Protein AF-A0A545U4A8-F1 (afdb_monomer_lite)

pLDDT: mean 83.77, std 15.23, range [36.19, 98.56]

Secondary structure (DSSP, 8-state):
-HHHHHHHHHHHHHHHHHHHHHHHHHTTS-TT--HHHHHHHHHHHHHHHHHHHHH--HHHHHHHHHHHHHHHHHHHHHHHTT---HHHHTGGG-THHHHHHHHTT-HHHHHHHHHHS-TTT----TT--HHHHHHHHHHHHHHTT-HHHHHHHHHHHHHHHHSTTTGGGHHHHHHHHHHHTT-HHHHHHHHHHHHHHHHHHTSTTSTT-SGGGGT--HHHHHHHHHHHHTT------BTTB-HHHHTPPPP------TTHHHHTTT--

Sequence (268 aa):
MKQTKDELARIYGDVEKRWRETLKEEKKSRPSDTYPSVRLIHDGYTLAVGAYLLENNIAAFVEKVNLVLQTIAKLYQRHEAGEVIDLVRDWPFQHEFFFYALCINDLDFATELANKCDPEQLQPTEQQHPFNEEFTYALRLLLLDNNTEAKAWIDKFEKRCQHKKNAMYAGYAAAFRAISDKDPKALDKALQKMVDDYPRQSKSGEFFHHVHKALLCFYGVGMIHLARHHGLSVSFDHPLIPKALSDLPPHVYVPPKTGLFNTLLKGS

Structure (mmCIF, N/CA/C/O backbone):
data_AF-A0A545U4A8-F1
#
_entry.id   AF-A0A545U4A8-F1
#
loop_
_atom_site.group_PDB
_atom_site.id
_atom_site.type_symbol
_atom_site.label_atom_id
_atom_site.label_alt_id
_atom_site.label_comp_id
_atom_site.label_asym_id
_atom_site.label_entity_id
_atom_site.label_seq_id
_atom_site.pdbx_PDB_ins_code
_atom_site.Cartn_x
_atom_site.Cartn_y
_atom_site.Cartn_z
_atom_site.occupancy
_atom_site.B_iso_or_equiv
_atom_site.auth_seq_id
_atom_site.auth_comp_id
_atom_site.auth_asym_id
_atom_site.auth_atom_id
_atom_site.pdbx_PDB_model_num
ATOM 1 N N . MET A 1 1 ? -22.433 4.374 -16.237 1.00 53.97 1 MET A N 1
ATOM 2 C CA . MET A 1 1 ? -21.714 3.080 -16.311 1.00 53.97 1 MET A CA 1
ATOM 3 C C . MET A 1 1 ? -21.194 2.756 -17.709 1.00 53.97 1 MET A C 1
ATOM 5 O O . MET A 1 1 ? -19.988 2.631 -17.827 1.00 53.97 1 MET A O 1
ATOM 9 N N . LYS A 1 2 ? -22.022 2.654 -18.767 1.00 56.28 2 LYS A N 1
ATOM 10 C CA . LYS A 1 2 ? -21.526 2.316 -20.124 1.00 56.28 2 LYS A CA 1
ATOM 11 C C . LYS A 1 2 ? -20.494 3.322 -20.668 1.00 56.28 2 LYS A C 1
ATOM 13 O O . LYS A 1 2 ? -19.391 2.923 -21.003 1.00 56.28 2 LYS A O 1
ATOM 18 N N . GLN A 1 3 ? -20.805 4.619 -20.612 1.00 54.97 3 GLN A N 1
ATOM 19 C CA . GLN A 1 3 ? -19.888 5.693 -21.028 1.00 54.97 3 GLN A CA 1
ATOM 20 C C . GLN A 1 3 ? -18.560 5.686 -20.244 1.00 54.97 3 GLN A C 1
ATOM 22 O O . GLN A 1 3 ? -17.499 5.879 -20.821 1.00 54.97 3 GLN A O 1
ATOM 27 N N . THR A 1 4 ? -18.613 5.372 -18.946 1.00 72.19 4 THR A N 1
ATOM 28 C CA . THR A 1 4 ? -17.433 5.221 -18.077 1.00 72.19 4 THR A CA 1
ATOM 29 C C . THR A 1 4 ? -16.582 4.009 -18.463 1.00 72.19 4 THR A C 1
ATOM 31 O O . THR A 1 4 ? -15.361 4.070 -18.378 1.00 72.19 4 THR A O 1
ATOM 34 N N . LYS A 1 5 ? -17.208 2.906 -18.898 1.00 73.31 5 LYS A N 1
ATOM 35 C CA . LYS A 1 5 ? -16.503 1.686 -19.310 1.00 73.31 5 LYS A CA 1
ATOM 36 C C . LYS A 1 5 ? -15.775 1.877 -20.641 1.00 73.31 5 LYS A C 1
ATOM 38 O O . LYS A 1 5 ? -14.632 1.450 -20.755 1.00 73.31 5 LYS A O 1
ATOM 43 N N . ASP A 1 6 ? -16.402 2.550 -21.602 1.00 79.50 6 ASP A N 1
ATOM 44 C CA . ASP A 1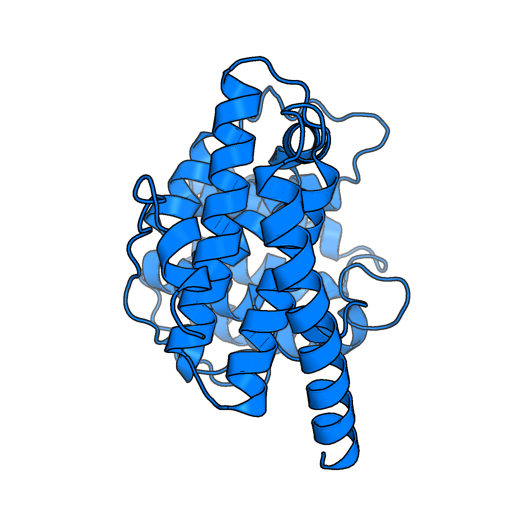 6 ? -15.790 2.839 -22.906 1.00 79.50 6 ASP A CA 1
ATOM 45 C C . ASP A 1 6 ? -14.610 3.817 -22.762 1.00 79.50 6 ASP A C 1
ATOM 47 O O . ASP A 1 6 ? -13.550 3.624 -23.357 1.00 79.50 6 ASP A O 1
ATOM 51 N N . GLU A 1 7 ? -14.755 4.836 -21.909 1.00 80.38 7 GLU A N 1
ATOM 52 C CA . GLU A 1 7 ? -13.665 5.759 -21.582 1.00 80.38 7 GLU A CA 1
ATOM 53 C C . GLU A 1 7 ? -12.513 5.055 -20.853 1.00 80.38 7 GLU A C 1
ATOM 55 O O . GLU A 1 7 ? -11.350 5.245 -21.218 1.00 80.38 7 GLU A O 1
ATOM 60 N N . LEU A 1 8 ? -12.825 4.195 -19.878 1.00 78.06 8 LEU A N 1
ATOM 61 C CA . LEU A 1 8 ? -11.828 3.392 -19.174 1.00 78.06 8 LEU A CA 1
ATOM 62 C C . LEU A 1 8 ? -11.094 2.445 -20.130 1.00 78.06 8 LEU A C 1
ATOM 64 O O . LEU A 1 8 ? -9.875 2.347 -20.050 1.00 78.06 8 LEU A O 1
ATOM 68 N N . ALA A 1 9 ? -11.802 1.798 -21.059 1.00 83.38 9 ALA A N 1
ATOM 69 C CA . ALA A 1 9 ? -11.202 0.927 -22.069 1.00 83.38 9 ALA A CA 1
ATOM 70 C C . ALA A 1 9 ? -10.271 1.693 -23.020 1.00 83.38 9 ALA A C 1
ATOM 72 O O . ALA A 1 9 ? -9.186 1.212 -23.345 1.00 83.38 9 ALA A O 1
ATOM 73 N N . ARG A 1 10 ? -10.647 2.913 -23.424 1.00 86.88 10 ARG A N 1
ATOM 74 C CA . ARG A 1 10 ? -9.777 3.777 -24.232 1.00 86.88 10 ARG A CA 1
ATOM 75 C C . ARG A 1 10 ? -8.503 4.153 -23.474 1.00 86.88 10 ARG A C 1
ATOM 77 O O . ARG A 1 10 ? -7.409 3.963 -23.995 1.00 86.88 10 ARG A O 1
ATOM 84 N N . ILE A 1 11 ? -8.641 4.646 -22.239 1.00 82.00 11 ILE A N 1
ATOM 85 C CA . ILE A 1 11 ? -7.498 4.996 -21.380 1.00 82.00 11 ILE A CA 1
ATOM 86 C C . ILE A 1 11 ? -6.605 3.773 -21.169 1.00 82.00 11 ILE A C 1
ATOM 88 O O . ILE A 1 11 ? -5.386 3.888 -21.248 1.00 82.00 11 ILE A O 1
ATOM 92 N N . TYR A 1 12 ? -7.207 2.606 -20.943 1.00 82.81 12 TYR A N 1
ATOM 93 C CA . TYR A 1 12 ? -6.494 1.348 -20.779 1.00 82.81 12 TYR A CA 1
ATOM 94 C C . TYR A 1 12 ?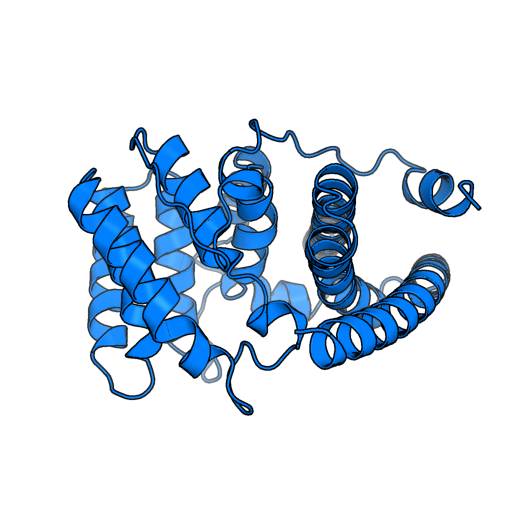 -5.637 1.008 -21.999 1.00 82.81 12 TYR A C 1
ATOM 96 O O . TYR A 1 12 ? -4.440 0.785 -21.846 1.00 82.81 12 TYR A O 1
ATOM 104 N N . GLY A 1 13 ? -6.214 1.047 -23.204 1.00 85.19 13 GLY A N 1
ATOM 105 C CA . GLY A 1 13 ? -5.475 0.785 -24.440 1.00 85.19 13 GLY A CA 1
ATOM 106 C C . GLY A 1 13 ? -4.327 1.776 -24.670 1.00 85.19 13 GLY A C 1
ATOM 107 O O . GLY A 1 13 ? -3.222 1.372 -25.039 1.00 85.19 13 GLY A O 1
ATOM 108 N N . ASP A 1 14 ? -4.553 3.063 -24.385 1.00 86.25 14 ASP A N 1
ATOM 109 C CA . ASP A 1 14 ? -3.525 4.105 -24.500 1.00 86.25 14 ASP A CA 1
ATOM 110 C C . ASP A 1 14 ? -2.366 3.875 -23.509 1.00 86.25 14 ASP A C 1
ATOM 112 O O . ASP A 1 14 ? -1.190 3.993 -23.870 1.00 86.25 14 ASP A O 1
ATOM 116 N N . VAL A 1 15 ? -2.689 3.527 -22.258 1.00 85.75 15 VAL A N 1
ATOM 117 C CA . VAL A 1 15 ? -1.703 3.204 -21.214 1.00 85.75 15 VAL A CA 1
ATOM 118 C C . VAL A 1 15 ? -0.948 1.926 -21.571 1.00 85.75 15 VAL A C 1
ATOM 120 O O . VAL A 1 15 ? 0.266 1.884 -21.414 1.00 85.75 15 VAL A O 1
ATOM 123 N N . GLU A 1 16 ? -1.621 0.899 -22.090 1.00 86.44 16 GLU A N 1
ATOM 124 C CA . GLU A 1 16 ? -0.992 -0.381 -22.422 1.00 86.44 16 GLU A CA 1
ATOM 125 C C . GLU A 1 16 ? 0.018 -0.226 -23.560 1.00 86.44 16 GLU A C 1
ATOM 127 O O . GLU A 1 16 ? 1.139 -0.740 -23.493 1.00 86.44 16 GLU A O 1
ATOM 132 N N . LYS A 1 17 ? -0.350 0.533 -24.595 1.00 89.19 17 LYS A N 1
ATOM 133 C CA . LYS A 1 17 ? 0.561 0.859 -25.690 1.00 89.19 17 LYS A CA 1
ATOM 134 C C . LYS A 1 17 ? 1.801 1.587 -25.167 1.00 89.19 17 LYS A C 1
ATOM 136 O O . LYS A 1 17 ? 2.920 1.149 -25.443 1.00 89.19 17 LYS A O 1
ATOM 141 N N . ARG A 1 18 ? 1.603 2.646 -24.373 1.00 88.62 18 ARG A N 1
ATOM 142 C CA . ARG A 1 18 ? 2.694 3.424 -23.768 1.00 88.62 18 ARG A CA 1
ATOM 143 C C . ARG A 1 18 ? 3.578 2.555 -22.874 1.00 88.62 18 ARG A C 1
ATOM 145 O O . ARG A 1 18 ? 4.796 2.617 -22.981 1.00 88.62 18 ARG A O 1
ATOM 152 N N . TRP A 1 19 ? 2.984 1.692 -22.057 1.00 85.31 19 TRP A N 1
ATOM 153 C CA . TRP A 1 19 ? 3.700 0.756 -21.194 1.00 85.31 19 TRP A CA 1
ATOM 154 C C . TRP A 1 19 ? 4.634 -0.160 -21.981 1.00 85.31 19 TRP A C 1
ATOM 156 O O . TRP A 1 19 ? 5.809 -0.298 -21.647 1.00 85.31 19 TRP A O 1
ATOM 166 N N . ARG A 1 20 ? 4.141 -0.760 -23.072 1.00 87.31 20 ARG A N 1
ATOM 167 C CA . ARG A 1 20 ? 4.944 -1.630 -23.947 1.00 87.31 20 ARG A CA 1
ATOM 168 C C . ARG A 1 20 ? 6.104 -0.878 -24.600 1.00 87.31 20 ARG A C 1
ATOM 170 O O . ARG A 1 20 ? 7.168 -1.463 -24.802 1.00 87.31 20 ARG A O 1
ATOM 177 N N . GLU A 1 21 ? 5.910 0.389 -24.949 1.00 88.50 21 GLU A N 1
ATOM 178 C CA . GLU A 1 21 ? 6.971 1.260 -25.465 1.00 88.50 21 GLU A CA 1
ATOM 179 C C . GLU A 1 21 ? 8.011 1.554 -24.376 1.00 88.50 21 GLU A C 1
ATOM 181 O O . GLU A 1 21 ? 9.199 1.313 -24.588 1.00 88.50 21 GLU A O 1
ATOM 186 N N . THR A 1 22 ? 7.573 1.927 -23.174 1.00 85.31 22 THR A N 1
ATOM 187 C CA . THR A 1 22 ? 8.455 2.206 -22.033 1.00 85.31 22 THR A CA 1
ATOM 188 C C . THR A 1 22 ? 9.235 0.973 -21.573 1.00 85.31 22 THR A C 1
ATOM 190 O O . THR A 1 22 ? 10.419 1.079 -21.268 1.00 85.31 22 THR A O 1
ATOM 193 N N . LEU A 1 23 ? 8.656 -0.230 -21.637 1.00 82.25 23 LEU A N 1
ATOM 194 C CA . LEU A 1 23 ? 9.395 -1.480 -21.411 1.00 82.25 23 LEU A CA 1
ATOM 195 C C . LEU A 1 23 ? 10.550 -1.676 -22.409 1.00 82.25 23 LEU A C 1
ATOM 197 O O . LEU A 1 23 ? 11.570 -2.273 -22.065 1.00 82.25 23 LEU A O 1
ATOM 201 N N . LYS A 1 24 ? 10.404 -1.218 -23.660 1.00 85.88 24 LYS A N 1
ATOM 202 C CA . LYS A 1 24 ? 11.479 -1.276 -24.667 1.00 85.88 24 LYS A CA 1
ATOM 203 C C . LYS A 1 24 ? 12.535 -0.202 -24.415 1.00 85.88 24 LYS A C 1
ATOM 205 O O . LYS A 1 24 ? 13.712 -0.465 -24.659 1.00 85.88 24 LYS A O 1
ATOM 210 N N . GLU A 1 25 ? 12.121 0.975 -23.954 1.00 84.88 25 GLU A N 1
ATOM 211 C CA . GLU A 1 25 ? 13.009 2.079 -23.571 1.00 84.88 25 GLU A CA 1
ATOM 212 C C . GLU A 1 25 ? 13.857 1.711 -22.354 1.00 84.88 25 GLU A C 1
ATOM 214 O O . GLU A 1 25 ? 15.071 1.831 -22.425 1.00 84.88 25 GLU A O 1
ATOM 219 N N . GLU A 1 26 ? 13.260 1.145 -21.305 1.00 80.00 26 GLU A N 1
ATOM 220 C CA . GLU A 1 26 ? 13.944 0.702 -20.078 1.00 80.00 26 GLU A CA 1
ATOM 221 C C . GLU A 1 26 ? 15.034 -0.359 -20.346 1.00 80.00 26 GLU A C 1
ATOM 223 O O . GLU A 1 26 ? 15.993 -0.492 -19.593 1.00 80.00 26 GLU A O 1
ATOM 228 N N . LYS A 1 27 ? 14.936 -1.121 -21.445 1.00 77.00 27 LYS A N 1
ATOM 229 C CA . LYS A 1 27 ? 16.005 -2.051 -21.867 1.00 77.00 27 LYS A CA 1
ATOM 230 C C . LYS A 1 27 ? 17.200 -1.352 -22.511 1.00 77.00 27 LYS A C 1
ATOM 232 O O . LYS A 1 27 ? 18.277 -1.937 -22.592 1.00 77.00 27 LYS A O 1
ATOM 237 N N . LYS A 1 28 ? 16.983 -0.155 -23.049 1.00 80.62 28 LYS A N 1
ATOM 238 C CA . LYS A 1 28 ? 17.978 0.649 -23.767 1.00 80.62 28 LYS A CA 1
ATOM 239 C C . LYS A 1 28 ? 18.465 1.835 -22.938 1.00 80.62 28 LYS A C 1
ATOM 241 O O . LYS A 1 28 ? 19.445 2.467 -23.331 1.00 80.62 28 LYS A O 1
ATOM 246 N N . SER A 1 29 ? 17.766 2.161 -21.853 1.00 74.81 29 SER A N 1
ATOM 247 C CA . SER A 1 29 ? 18.067 3.300 -21.007 1.00 74.81 29 SER A CA 1
ATOM 248 C C . SER A 1 29 ? 19.430 3.113 -20.355 1.00 74.81 29 SER A C 1
ATOM 250 O O . SER A 1 29 ? 19.864 2.008 -20.013 1.00 74.81 29 SER A O 1
ATOM 252 N N . ARG A 1 30 ? 20.148 4.228 -20.228 1.00 72.06 30 ARG A N 1
ATOM 253 C CA . ARG A 1 30 ? 21.339 4.257 -19.383 1.00 72.06 30 ARG A CA 1
ATOM 254 C C . ARG A 1 30 ? 20.882 4.099 -17.936 1.00 72.06 30 ARG A C 1
ATOM 256 O O . ARG A 1 30 ? 19.780 4.550 -17.637 1.00 72.06 30 ARG A O 1
ATOM 263 N N . PRO A 1 31 ? 21.728 3.557 -17.043 1.00 66.06 31 PRO A N 1
ATOM 264 C CA . PRO A 1 31 ? 21.415 3.487 -15.622 1.00 66.06 31 PRO A CA 1
ATOM 265 C C . PRO A 1 31 ? 20.835 4.811 -15.113 1.00 66.06 31 PRO A C 1
ATOM 267 O O . PRO A 1 31 ? 19.683 4.834 -14.714 1.00 66.06 31 PRO A O 1
ATOM 270 N N . SER A 1 32 ? 21.504 5.941 -15.343 1.00 66.62 32 SER A N 1
ATOM 271 C CA . SER A 1 32 ? 21.078 7.260 -14.846 1.00 66.62 32 SER A CA 1
ATOM 272 C C . SER A 1 32 ? 19.687 7.758 -15.282 1.00 66.62 32 SER A C 1
ATOM 274 O O . SER A 1 32 ? 19.241 8.788 -14.787 1.00 66.62 32 SER A O 1
ATOM 276 N N . ASP A 1 33 ? 19.016 7.104 -16.234 1.00 73.69 33 ASP A N 1
ATOM 277 C CA . ASP A 1 33 ? 17.669 7.474 -16.667 1.00 73.69 33 ASP A CA 1
ATOM 278 C C . ASP A 1 33 ? 16.608 6.708 -15.860 1.00 73.69 33 ASP A C 1
ATOM 280 O O . ASP A 1 33 ? 16.382 5.510 -16.037 1.00 73.69 33 ASP A O 1
ATOM 284 N N . THR A 1 34 ? 15.965 7.414 -14.934 1.00 75.25 34 THR A N 1
ATOM 285 C CA . THR A 1 34 ? 14.937 6.870 -14.032 1.00 75.25 34 THR A CA 1
ATOM 286 C C . THR A 1 34 ? 13.523 7.090 -14.565 1.00 75.25 34 THR A C 1
ATOM 288 O O . THR A 1 34 ? 12.567 6.505 -14.049 1.00 75.25 34 THR A O 1
ATOM 291 N N . TYR A 1 35 ? 13.372 7.900 -15.617 1.00 80.00 35 TYR A N 1
ATOM 292 C CA . TYR A 1 35 ? 12.074 8.293 -16.148 1.00 80.00 35 TYR A CA 1
ATOM 293 C C . TYR A 1 35 ? 11.253 7.110 -16.687 1.00 80.00 35 TYR A C 1
ATOM 295 O O . TYR A 1 35 ? 10.061 7.028 -16.358 1.00 80.00 35 TYR A O 1
ATOM 303 N N . PRO A 1 36 ? 11.840 6.146 -17.431 1.00 82.50 36 PRO A N 1
ATOM 304 C CA . PRO A 1 36 ? 11.100 4.969 -17.860 1.00 82.50 36 PRO A CA 1
ATOM 305 C C . PRO A 1 36 ? 10.616 4.139 -16.666 1.00 82.50 36 PRO A C 1
ATOM 307 O O . PRO A 1 36 ? 9.459 3.735 -16.647 1.00 82.50 36 PRO A O 1
ATOM 310 N N . SER A 1 37 ? 11.431 3.975 -15.621 1.00 83.12 37 SER A N 1
ATOM 311 C CA . SER A 1 37 ? 11.044 3.244 -14.408 1.00 83.12 37 SER A CA 1
ATOM 312 C C . SER A 1 37 ? 9.914 3.930 -13.623 1.00 83.12 37 SER A C 1
ATOM 314 O O . SER A 1 37 ? 8.976 3.260 -13.203 1.00 83.12 37 SER A O 1
ATOM 316 N N . VAL A 1 38 ? 9.938 5.260 -13.469 1.00 83.12 38 VAL A N 1
ATOM 317 C CA . VAL A 1 38 ? 8.842 6.019 -12.825 1.00 83.12 38 VAL A CA 1
ATOM 318 C C . VAL A 1 38 ? 7.534 5.823 -13.590 1.00 83.12 38 VAL A C 1
ATOM 320 O O . VAL A 1 38 ? 6.488 5.527 -13.010 1.00 83.12 38 VAL A O 1
ATOM 323 N N . ARG A 1 39 ? 7.592 5.941 -14.919 1.00 84.38 39 ARG A N 1
ATOM 324 C CA . ARG A 1 39 ? 6.431 5.712 -15.779 1.00 84.38 39 ARG A CA 1
ATOM 325 C C . ARG A 1 39 ? 5.944 4.265 -15.675 1.00 84.38 39 ARG A C 1
ATOM 327 O O . ARG A 1 39 ? 4.739 4.050 -15.555 1.00 84.38 39 ARG A O 1
ATOM 334 N N . LEU A 1 40 ? 6.868 3.301 -15.619 1.00 86.31 40 LEU A N 1
ATOM 335 C CA . LEU A 1 40 ? 6.567 1.899 -15.342 1.00 86.31 40 LEU A CA 1
ATOM 336 C C . LEU A 1 40 ? 5.986 1.667 -13.938 1.00 86.31 40 LEU A C 1
ATOM 338 O O . LEU A 1 40 ? 5.460 0.608 -13.668 1.00 86.31 40 LEU A O 1
ATOM 342 N N . ILE A 1 41 ? 6.019 2.597 -12.998 1.00 87.31 41 ILE A N 1
ATOM 343 C CA . ILE A 1 41 ? 5.313 2.378 -11.730 1.00 87.31 41 ILE A CA 1
ATOM 344 C C . ILE A 1 41 ? 3.856 2.833 -11.870 1.00 87.31 41 ILE A C 1
ATOM 346 O O . ILE A 1 41 ? 2.924 2.068 -11.612 1.00 87.31 41 ILE A O 1
ATOM 350 N N . HIS A 1 42 ? 3.646 4.045 -12.382 1.00 84.56 42 HIS A N 1
ATOM 351 C CA . HIS A 1 42 ? 2.311 4.638 -12.501 1.00 84.56 42 HIS A CA 1
ATOM 352 C C . HIS A 1 42 ? 1.398 3.921 -13.504 1.00 84.56 42 HIS A C 1
ATOM 354 O O . HIS A 1 42 ? 0.220 3.659 -13.231 1.00 84.56 42 HIS A O 1
ATOM 360 N N . ASP A 1 43 ? 1.927 3.593 -14.678 1.00 86.88 43 ASP A N 1
ATOM 361 C CA . ASP A 1 43 ? 1.137 2.963 -15.733 1.00 86.88 43 ASP A CA 1
ATOM 362 C C . ASP A 1 43 ? 0.784 1.510 -15.373 1.00 86.88 43 ASP A C 1
ATOM 364 O O . ASP A 1 43 ? -0.270 1.013 -15.753 1.00 86.88 43 ASP A O 1
ATOM 368 N N . GLY A 1 44 ? 1.603 0.836 -14.570 1.00 87.31 44 GLY A N 1
ATOM 369 C CA . GLY A 1 44 ? 1.477 -0.596 -14.298 1.00 87.31 44 GLY A CA 1
ATOM 370 C C . GLY A 1 44 ? 0.347 -0.853 -13.354 1.00 87.31 44 GLY A C 1
ATOM 371 O O . GLY A 1 44 ? -0.489 -1.723 -13.581 1.00 87.31 44 GLY A O 1
ATOM 372 N N . TYR A 1 45 ? 0.273 0.004 -12.346 1.00 86.81 45 TYR A N 1
ATOM 373 C CA . TYR A 1 45 ? -0.855 0.038 -11.452 1.00 86.81 45 TYR A CA 1
ATOM 374 C C . TYR A 1 45 ? -2.147 0.439 -12.185 1.00 86.81 45 TYR A C 1
ATOM 376 O O . TYR A 1 45 ? -3.183 -0.199 -11.998 1.00 86.81 45 TYR A O 1
ATOM 384 N N . THR A 1 46 ? -2.090 1.404 -13.114 1.00 87.81 46 THR A N 1
ATOM 385 C CA . THR A 1 46 ? -3.240 1.733 -13.981 1.00 87.81 46 THR A CA 1
ATOM 386 C C . THR A 1 46 ? -3.724 0.506 -14.763 1.00 87.81 46 THR A C 1
ATOM 388 O O . THR A 1 46 ? -4.925 0.233 -14.817 1.00 87.81 46 THR A O 1
ATOM 391 N N . LEU A 1 47 ? -2.795 -0.260 -15.340 1.00 89.69 47 LEU A N 1
ATOM 392 C CA . LEU A 1 47 ? -3.104 -1.482 -16.077 1.00 89.69 47 LEU A CA 1
ATOM 393 C C . LEU A 1 47 ? -3.598 -2.610 -15.165 1.00 89.69 47 LEU A C 1
ATOM 395 O O . LEU A 1 47 ? -4.417 -3.420 -15.595 1.00 89.69 47 LEU A O 1
ATOM 399 N N . ALA A 1 48 ? -3.125 -2.691 -13.922 1.00 92.44 48 ALA A N 1
ATOM 400 C CA . ALA A 1 48 ? -3.638 -3.654 -12.957 1.00 92.44 48 ALA A CA 1
ATOM 401 C C . ALA A 1 48 ? -5.121 -3.374 -12.684 1.00 92.44 48 ALA A C 1
ATOM 403 O O . ALA A 1 48 ? -5.971 -4.239 -12.899 1.00 92.44 48 ALA A O 1
ATOM 404 N N . VAL A 1 49 ? -5.444 -2.129 -12.314 1.00 90.69 49 VAL A N 1
ATOM 405 C CA . VAL A 1 49 ? -6.821 -1.686 -12.047 1.00 90.69 49 VAL A CA 1
ATOM 406 C C . VAL A 1 49 ? -7.722 -1.904 -13.260 1.00 90.69 49 VAL A C 1
ATOM 408 O O . VAL A 1 49 ? -8.831 -2.413 -13.113 1.00 90.69 49 VAL A O 1
ATOM 411 N N . GLY A 1 50 ? -7.255 -1.570 -14.465 1.00 89.38 50 GLY A N 1
ATOM 412 C CA . GLY A 1 50 ? -8.025 -1.792 -15.685 1.00 89.38 50 GLY A CA 1
ATOM 413 C C . GLY A 1 50 ? -8.284 -3.271 -15.981 1.00 89.38 50 GLY A C 1
ATOM 414 O O . GLY A 1 50 ? -9.420 -3.617 -16.293 1.00 89.38 50 GLY A O 1
ATOM 415 N N . ALA A 1 51 ? -7.289 -4.151 -15.799 1.00 91.00 51 ALA A N 1
ATOM 416 C CA . ALA A 1 51 ? -7.469 -5.596 -15.970 1.00 91.00 51 ALA A CA 1
ATOM 417 C C . ALA A 1 51 ? -8.544 -6.146 -15.018 1.00 91.00 51 ALA A C 1
ATOM 419 O O . ALA A 1 51 ? -9.394 -6.946 -15.408 1.00 91.00 51 ALA A O 1
ATOM 420 N N . TYR A 1 52 ? -8.568 -5.661 -13.776 1.00 93.50 52 TYR A N 1
ATOM 421 C CA . TYR A 1 52 ? -9.617 -6.029 -12.832 1.00 93.50 52 TYR A CA 1
ATOM 422 C C . TYR A 1 52 ? -10.988 -5.446 -13.221 1.00 93.50 52 TYR A C 1
ATOM 424 O O . TYR A 1 52 ? -11.955 -6.184 -13.365 1.00 93.50 52 TYR A O 1
ATOM 432 N N . LEU A 1 53 ? -11.103 -4.136 -13.441 1.00 90.25 53 LEU A N 1
ATOM 433 C CA . LEU A 1 53 ? -12.410 -3.491 -13.633 1.00 90.25 53 LEU A CA 1
ATOM 434 C C . LEU A 1 53 ? -13.065 -3.781 -14.991 1.00 90.25 53 LEU A C 1
ATOM 436 O O . LEU A 1 53 ? -14.294 -3.775 -15.094 1.00 90.25 53 LEU A O 1
ATOM 440 N N . LEU A 1 54 ? -12.274 -3.993 -16.046 1.00 88.62 54 LEU A N 1
ATOM 441 C CA . LEU A 1 54 ? -12.792 -4.230 -17.397 1.00 88.62 54 LEU A CA 1
ATOM 442 C C . LEU A 1 54 ? -13.057 -5.712 -17.666 1.00 88.62 54 LEU A C 1
ATOM 444 O O . LEU A 1 54 ? -14.060 -6.033 -18.315 1.00 88.62 54 LEU A O 1
ATOM 448 N N . GLU A 1 55 ? -12.184 -6.583 -17.156 1.00 91.19 55 GLU A N 1
ATOM 449 C CA . GLU A 1 55 ? -12.129 -8.009 -17.506 1.00 91.19 55 GLU A CA 1
ATOM 450 C C . GLU A 1 55 ? -12.366 -8.938 -16.308 1.00 91.19 55 GLU A C 1
ATOM 452 O O . GLU A 1 55 ? -12.470 -10.148 -16.493 1.00 91.19 55 GLU A O 1
ATOM 457 N N . ASN A 1 56 ? -12.456 -8.402 -15.083 1.00 92.62 56 ASN A N 1
ATOM 458 C CA . ASN A 1 56 ? -12.481 -9.178 -13.839 1.00 92.62 56 ASN A CA 1
ATOM 459 C C . ASN A 1 56 ? -11.275 -10.132 -13.710 1.00 92.62 56 ASN A C 1
ATOM 461 O O . ASN A 1 56 ? -11.372 -11.220 -13.139 1.00 92.62 56 ASN A O 1
ATOM 465 N N . ASN A 1 57 ? -10.126 -9.737 -14.271 1.00 95.12 57 ASN A N 1
ATOM 466 C CA . ASN A 1 57 ? -8.938 -10.576 -14.365 1.00 95.12 57 ASN A CA 1
ATOM 467 C C . ASN A 1 57 ? -7.989 -10.331 -13.181 1.00 95.12 57 ASN A C 1
ATOM 469 O O . ASN A 1 57 ? -7.050 -9.536 -13.251 1.00 95.12 57 ASN A O 1
ATOM 473 N N . ILE A 1 58 ? -8.245 -11.036 -12.076 1.00 95.69 58 ILE A N 1
ATOM 474 C CA . ILE A 1 58 ? -7.468 -10.933 -10.829 1.00 95.69 58 ILE A CA 1
ATOM 475 C C . ILE A 1 58 ? -6.010 -11.372 -11.033 1.00 95.69 58 ILE A C 1
ATOM 477 O O . ILE A 1 58 ? -5.096 -10.740 -10.510 1.00 95.69 58 ILE A O 1
ATOM 481 N N . ALA A 1 59 ? -5.767 -12.418 -11.828 1.00 93.88 59 ALA A N 1
ATOM 482 C CA . ALA A 1 59 ? -4.410 -12.888 -12.102 1.00 93.88 59 ALA A CA 1
ATOM 483 C C . ALA A 1 59 ? -3.580 -11.813 -12.823 1.00 93.88 59 ALA A C 1
ATOM 485 O O . ALA A 1 59 ? -2.455 -11.528 -12.416 1.00 93.88 59 ALA A O 1
ATOM 486 N N . ALA A 1 60 ? -4.159 -11.156 -13.833 1.00 92.81 60 ALA A N 1
ATOM 487 C CA . ALA A 1 60 ? -3.501 -10.056 -14.531 1.00 92.81 60 ALA A CA 1
ATOM 488 C C . ALA A 1 60 ? -3.324 -8.809 -13.649 1.00 92.81 60 ALA A C 1
ATOM 490 O O . ALA A 1 60 ? -2.339 -8.090 -13.830 1.00 92.81 60 ALA A O 1
ATOM 491 N N . PHE A 1 61 ? -4.241 -8.547 -12.707 1.00 94.50 61 PHE A N 1
ATOM 492 C CA . PHE A 1 61 ? -4.056 -7.513 -11.682 1.00 94.50 61 PHE A CA 1
ATOM 493 C C . PHE A 1 61 ? -2.791 -7.798 -10.861 1.00 94.50 61 PHE A C 1
ATOM 495 O O . PHE A 1 61 ? -1.889 -6.962 -10.825 1.00 94.50 61 PHE A O 1
ATOM 502 N N . VAL A 1 62 ? -2.690 -9.000 -10.281 1.00 94.81 62 VAL A N 1
ATOM 503 C CA . VAL A 1 62 ? -1.545 -9.411 -9.451 1.00 94.81 62 VAL A CA 1
ATOM 504 C C . VAL A 1 62 ? -0.241 -9.370 -10.245 1.00 94.81 62 VAL A C 1
ATOM 506 O O . VAL A 1 62 ? 0.741 -8.799 -9.783 1.00 94.81 62 VAL A O 1
ATOM 509 N N . GLU A 1 63 ? -0.234 -9.904 -11.467 1.00 93.00 63 GLU A N 1
ATOM 510 C CA . GLU A 1 63 ? 0.939 -9.903 -12.348 1.00 93.00 63 GLU A CA 1
ATOM 511 C C . GLU A 1 63 ? 1.479 -8.485 -12.592 1.00 93.00 63 GLU A C 1
ATOM 513 O O . GLU A 1 63 ? 2.683 -8.245 -12.504 1.00 93.00 63 GLU A O 1
ATOM 518 N N . LYS A 1 64 ? 0.591 -7.527 -12.872 1.00 92.00 64 LYS A N 1
ATOM 519 C CA . LYS A 1 64 ? 0.974 -6.143 -13.178 1.00 92.00 64 LYS A CA 1
ATOM 520 C C . LYS A 1 64 ? 1.460 -5.389 -11.951 1.00 92.00 64 LYS A C 1
ATOM 522 O O . LYS A 1 64 ? 2.444 -4.661 -12.055 1.00 92.00 64 LYS A O 1
ATOM 527 N N . VAL A 1 65 ? 0.827 -5.588 -10.795 1.00 93.44 65 VAL A N 1
ATOM 528 C CA . VAL A 1 65 ? 1.334 -5.031 -9.534 1.00 93.44 65 VAL A CA 1
ATOM 529 C C . VAL A 1 65 ? 2.694 -5.641 -9.195 1.00 93.44 65 VAL A C 1
ATOM 531 O O . VAL A 1 65 ? 3.616 -4.904 -8.863 1.00 93.44 65 VAL A O 1
ATOM 534 N N . ASN A 1 66 ? 2.882 -6.948 -9.381 1.00 92.12 66 ASN A N 1
ATOM 535 C CA . ASN A 1 66 ? 4.181 -7.584 -9.172 1.00 92.12 66 ASN A CA 1
ATOM 536 C C . ASN A 1 66 ? 5.269 -6.968 -10.077 1.00 92.12 66 ASN A C 1
ATOM 538 O O . ASN A 1 66 ? 6.370 -6.690 -9.618 1.00 92.12 66 ASN A O 1
ATOM 542 N N . LEU A 1 67 ? 4.968 -6.642 -11.339 1.00 89.75 67 LEU A N 1
ATOM 543 C CA . LEU A 1 67 ? 5.916 -5.926 -12.211 1.00 89.75 67 LEU A CA 1
ATOM 544 C C . LEU A 1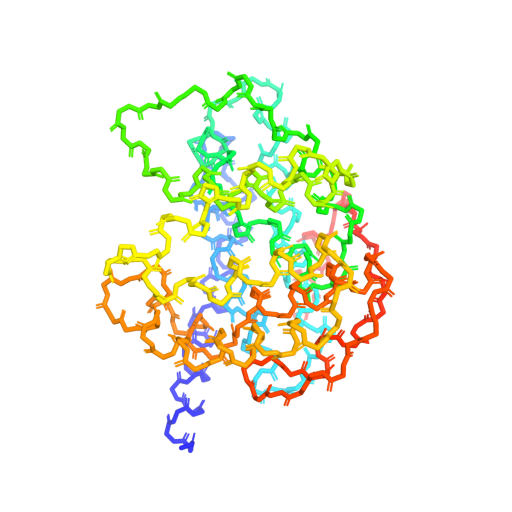 67 ? 6.270 -4.519 -11.710 1.00 89.75 67 LEU A C 1
ATOM 546 O O . LEU A 1 67 ? 7.419 -4.085 -11.852 1.00 89.75 67 LEU A O 1
ATOM 550 N N . VAL A 1 68 ? 5.310 -3.815 -11.109 1.00 91.31 68 VAL A N 1
ATOM 551 C CA . VAL A 1 68 ? 5.570 -2.537 -10.433 1.00 91.31 68 VAL A CA 1
ATOM 552 C C . VAL A 1 68 ? 6.535 -2.753 -9.263 1.00 91.31 68 VAL A C 1
ATOM 554 O O . VAL A 1 68 ? 7.544 -2.054 -9.176 1.00 91.31 68 VAL A O 1
ATOM 557 N N . LEU A 1 69 ? 6.297 -3.765 -8.423 1.00 90.94 69 LEU A N 1
ATOM 558 C CA . LEU A 1 69 ? 7.171 -4.108 -7.292 1.00 90.94 69 LEU A CA 1
ATOM 559 C C . LEU A 1 69 ? 8.579 -4.520 -7.740 1.00 90.94 69 LEU A C 1
ATOM 561 O O . LEU A 1 69 ? 9.560 -4.099 -7.135 1.00 90.94 69 LEU A O 1
ATOM 565 N N . GLN A 1 70 ? 8.708 -5.254 -8.846 1.00 88.69 70 GLN A N 1
ATOM 566 C CA . GLN A 1 70 ? 10.012 -5.594 -9.427 1.00 88.69 70 GLN A CA 1
ATOM 567 C C . GLN A 1 70 ? 10.764 -4.354 -9.924 1.00 88.69 70 GLN A C 1
ATOM 569 O O . GLN A 1 70 ? 11.976 -4.244 -9.729 1.00 88.69 70 GLN A O 1
ATOM 574 N N . THR A 1 71 ? 10.058 -3.411 -10.556 1.00 88.06 71 THR A N 1
ATOM 575 C CA . THR A 1 71 ? 10.637 -2.126 -10.982 1.00 88.06 71 THR A CA 1
ATOM 576 C C . THR A 1 71 ? 11.157 -1.352 -9.776 1.00 88.06 71 THR A C 1
ATOM 578 O O . THR A 1 71 ? 12.302 -0.903 -9.773 1.00 88.06 71 THR A O 1
ATOM 581 N N . ILE A 1 72 ? 10.347 -1.274 -8.722 1.00 87.44 72 ILE A N 1
ATOM 582 C CA . ILE A 1 72 ? 10.705 -0.663 -7.444 1.00 87.44 72 ILE A CA 1
ATOM 583 C C . ILE A 1 72 ? 11.957 -1.332 -6.860 1.00 87.44 72 ILE A C 1
ATOM 585 O O . ILE A 1 72 ? 12.953 -0.651 -6.633 1.00 87.44 72 ILE A O 1
ATOM 589 N N . ALA A 1 73 ? 11.963 -2.659 -6.706 1.00 85.69 73 ALA A N 1
ATOM 590 C CA . ALA A 1 73 ? 13.096 -3.417 -6.168 1.00 85.69 73 ALA A CA 1
ATOM 591 C C . ALA A 1 73 ? 14.398 -3.176 -6.953 1.00 85.69 73 ALA A C 1
ATOM 593 O O . ALA A 1 73 ? 15.472 -3.039 -6.370 1.00 85.69 73 ALA A O 1
ATOM 594 N N . LYS A 1 74 ? 14.317 -3.078 -8.286 1.00 85.00 74 LYS A N 1
ATOM 595 C CA . LYS A 1 74 ? 15.473 -2.756 -9.135 1.00 85.00 74 LYS A CA 1
ATOM 596 C C . LYS A 1 74 ? 16.016 -1.354 -8.845 1.00 85.00 74 LYS A C 1
ATOM 598 O O . LYS A 1 74 ? 17.232 -1.172 -8.816 1.00 85.00 74 LYS A O 1
ATOM 603 N N . LEU A 1 75 ? 15.140 -0.369 -8.639 1.00 83.44 75 LEU A N 1
ATOM 604 C CA . LEU A 1 75 ? 15.555 0.982 -8.257 1.00 83.44 75 LEU A CA 1
ATOM 605 C C . LEU A 1 75 ? 16.222 0.992 -6.871 1.00 83.44 75 LEU A C 1
ATOM 607 O O . LEU A 1 75 ? 17.243 1.660 -6.722 1.00 83.44 75 LEU A O 1
ATOM 611 N N . TYR A 1 76 ? 15.737 0.190 -5.911 1.00 79.88 76 TYR A N 1
ATOM 612 C CA . TYR A 1 76 ? 16.408 -0.010 -4.611 1.00 79.88 76 TYR A CA 1
ATOM 613 C C . TYR A 1 76 ? 17.835 -0.491 -4.771 1.00 79.88 76 TYR A C 1
ATOM 615 O O . TYR A 1 76 ? 18.763 0.144 -4.284 1.00 79.88 76 TYR A O 1
ATOM 623 N N . GLN A 1 77 ? 18.008 -1.606 -5.476 1.00 82.31 77 GLN A N 1
ATOM 624 C CA . GLN A 1 77 ? 19.314 -2.242 -5.632 1.00 82.31 77 GLN A CA 1
ATOM 625 C C . GLN A 1 77 ? 20.333 -1.297 -6.273 1.00 82.31 77 GLN A C 1
ATOM 627 O O . GLN A 1 77 ? 21.502 -1.280 -5.897 1.00 82.31 77 GLN A O 1
ATOM 632 N N . ARG A 1 78 ? 19.885 -0.481 -7.230 1.00 82.69 78 ARG A N 1
ATOM 633 C CA . ARG A 1 78 ? 20.722 0.531 -7.878 1.00 82.69 78 ARG A CA 1
ATOM 634 C C . ARG A 1 78 ? 21.104 1.667 -6.928 1.00 82.69 78 ARG A C 1
ATOM 636 O O . ARG A 1 78 ? 22.266 2.062 -6.903 1.00 82.69 78 ARG A O 1
ATOM 643 N N . HIS A 1 79 ? 20.159 2.146 -6.121 1.00 81.69 79 HIS A N 1
ATOM 644 C CA . HIS A 1 79 ? 20.435 3.154 -5.100 1.00 81.69 79 HIS A CA 1
ATOM 645 C C . HIS A 1 79 ? 21.406 2.640 -4.027 1.00 81.69 79 HIS A C 1
ATOM 647 O O . HIS A 1 79 ? 22.379 3.315 -3.705 1.00 81.69 79 HIS A O 1
ATOM 653 N N . GLU A 1 80 ? 21.207 1.416 -3.528 1.00 80.50 80 GLU A N 1
ATOM 654 C CA . GLU A 1 80 ? 22.124 0.761 -2.579 1.00 80.50 80 GLU A CA 1
ATOM 655 C C . GLU A 1 80 ? 23.533 0.572 -3.167 1.00 80.50 80 GLU A C 1
ATOM 657 O O . GLU A 1 80 ? 24.522 0.620 -2.438 1.00 80.50 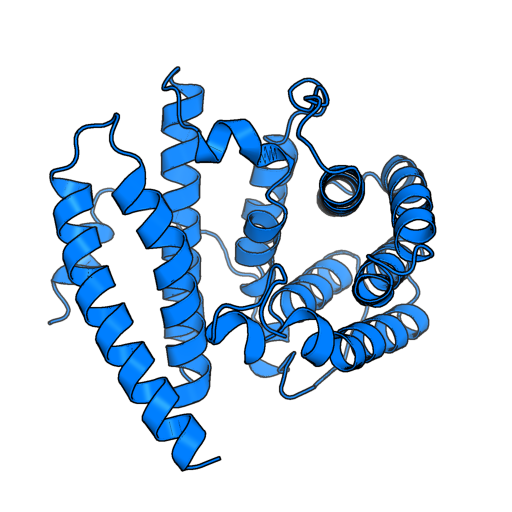80 GLU A O 1
ATOM 662 N N . ALA A 1 81 ? 23.645 0.429 -4.491 1.00 84.06 81 ALA A N 1
ATOM 663 C CA . ALA A 1 81 ? 24.919 0.400 -5.209 1.00 84.06 81 ALA A CA 1
ATOM 664 C C . ALA A 1 81 ? 25.557 1.794 -5.424 1.00 84.06 81 ALA A C 1
ATOM 666 O O . ALA A 1 81 ? 26.587 1.896 -6.092 1.00 84.06 81 ALA A O 1
ATOM 667 N N . GLY A 1 82 ? 24.973 2.861 -4.865 1.00 82.19 82 GLY A N 1
ATOM 668 C CA . GLY A 1 82 ? 25.501 4.228 -4.892 1.00 82.19 82 GLY A CA 1
ATOM 669 C C . GLY A 1 82 ? 24.954 5.113 -6.014 1.00 82.19 82 GLY A C 1
ATOM 670 O O . GLY A 1 82 ? 25.456 6.220 -6.216 1.00 82.19 82 GLY A O 1
ATOM 671 N N . GLU A 1 83 ? 23.946 4.659 -6.763 1.00 81.25 83 GLU A N 1
ATOM 672 C CA . GLU A 1 83 ? 23.320 5.476 -7.800 1.00 81.25 83 GLU A CA 1
ATOM 673 C C . GLU A 1 83 ? 22.336 6.498 -7.207 1.00 81.25 83 GLU A C 1
ATOM 675 O O . GLU A 1 83 ? 21.438 6.153 -6.440 1.00 81.25 83 GLU A O 1
ATOM 680 N N . VAL A 1 84 ? 22.453 7.768 -7.603 1.00 79.44 84 VAL A N 1
ATOM 681 C CA . VAL A 1 84 ? 21.506 8.812 -7.186 1.00 79.44 84 VAL A CA 1
ATOM 682 C C . VAL A 1 84 ? 20.210 8.671 -7.984 1.00 79.44 84 VAL A C 1
ATOM 684 O O . VAL A 1 84 ? 20.159 8.995 -9.169 1.00 79.44 84 VAL A O 1
ATOM 687 N N . ILE A 1 85 ? 19.156 8.193 -7.325 1.00 75.12 85 ILE A N 1
ATOM 688 C CA . ILE A 1 85 ? 17.827 7.989 -7.912 1.00 75.12 85 ILE A CA 1
ATOM 689 C C . ILE A 1 85 ? 16.833 8.846 -7.131 1.00 75.12 85 ILE A C 1
ATOM 691 O O . ILE A 1 85 ? 16.464 8.492 -6.016 1.00 75.12 85 ILE A O 1
ATOM 695 N N . ASP A 1 86 ? 16.372 9.957 -7.714 1.00 71.25 86 ASP A N 1
ATOM 696 C CA . ASP A 1 86 ? 15.492 10.923 -7.029 1.00 71.25 86 ASP A CA 1
ATOM 697 C C . ASP A 1 86 ? 14.220 10.278 -6.450 1.00 71.25 86 ASP A C 1
ATOM 699 O O . ASP A 1 86 ? 13.853 10.556 -5.312 1.00 71.25 86 ASP A O 1
ATOM 703 N N . LEU A 1 87 ? 13.589 9.354 -7.190 1.00 71.50 87 LEU A N 1
ATOM 704 C CA . LEU A 1 87 ? 12.403 8.626 -6.717 1.00 71.50 87 LEU A CA 1
ATOM 705 C C . LEU A 1 87 ? 12.681 7.830 -5.431 1.00 71.50 87 LEU A C 1
ATOM 707 O O . LEU A 1 87 ? 11.820 7.730 -4.561 1.00 71.50 87 LEU A O 1
ATOM 711 N N . VAL A 1 88 ? 13.882 7.254 -5.334 1.00 67.00 88 VAL A N 1
ATOM 712 C CA . VAL A 1 88 ? 14.321 6.458 -4.184 1.00 67.00 88 VAL A CA 1
ATOM 713 C C . VAL A 1 88 ? 14.854 7.356 -3.067 1.00 67.00 88 VAL A C 1
ATOM 715 O O . VAL A 1 88 ? 14.721 7.007 -1.902 1.00 67.00 88 VAL A O 1
ATOM 718 N N . ARG A 1 89 ? 15.376 8.547 -3.383 1.00 62.22 89 ARG A N 1
ATOM 719 C CA . ARG A 1 89 ? 15.789 9.536 -2.376 1.00 62.22 89 ARG A CA 1
ATOM 720 C C . ARG A 1 89 ? 14.612 9.981 -1.505 1.00 62.22 89 ARG A C 1
ATOM 722 O O . ARG A 1 89 ? 14.754 10.071 -0.293 1.00 62.22 89 ARG A O 1
ATOM 729 N N . ASP A 1 90 ? 13.447 10.203 -2.112 1.00 67.38 90 ASP A N 1
ATOM 730 C CA . ASP A 1 90 ? 12.224 10.576 -1.386 1.00 67.38 90 ASP A CA 1
ATOM 731 C C . ASP A 1 90 ? 11.411 9.353 -0.920 1.00 67.38 90 ASP A C 1
ATOM 733 O O . ASP A 1 90 ? 10.325 9.497 -0.350 1.00 67.38 90 ASP A O 1
ATOM 737 N N . TRP A 1 91 ? 11.939 8.142 -1.138 1.00 64.19 91 TRP A N 1
ATOM 738 C CA . TRP A 1 91 ? 11.289 6.871 -0.821 1.00 64.19 91 TRP A CA 1
ATOM 739 C C . TRP A 1 91 ? 10.696 6.767 0.566 1.00 64.19 91 TRP A C 1
ATOM 741 O O . TRP A 1 91 ? 9.591 6.233 0.673 1.00 64.19 91 TRP A O 1
ATOM 751 N N . PRO A 1 92 ? 11.377 7.202 1.637 1.00 60.41 92 PRO A N 1
ATOM 752 C CA . PRO A 1 92 ? 10.868 6.853 2.942 1.00 60.41 92 PRO A CA 1
ATOM 753 C C . PRO A 1 92 ? 9.574 7.624 3.302 1.00 60.41 92 PRO A C 1
ATOM 755 O O . PRO A 1 92 ? 8.984 7.383 4.350 1.00 60.41 92 PRO A O 1
ATOM 758 N N . PHE A 1 93 ? 9.056 8.456 2.384 1.00 62.34 93 PHE A N 1
ATOM 759 C CA . PHE A 1 93 ? 7.726 9.080 2.415 1.00 62.34 93 PHE A CA 1
ATOM 760 C C . PHE A 1 93 ? 6.715 8.495 1.408 1.00 62.34 93 PHE A C 1
ATOM 762 O O . PHE A 1 93 ? 5.550 8.906 1.369 1.00 62.34 93 PHE A O 1
ATOM 769 N N . GLN A 1 94 ? 7.137 7.541 0.581 1.00 77.56 94 GLN A N 1
ATOM 770 C CA . GLN A 1 94 ? 6.358 6.949 -0.504 1.00 77.56 94 GLN A CA 1
ATOM 771 C C . GLN A 1 94 ? 5.577 5.723 -0.013 1.00 77.56 94 GLN A C 1
ATOM 773 O O . GLN A 1 94 ? 5.741 4.600 -0.493 1.00 77.56 94 GLN A O 1
ATOM 778 N N . HIS A 1 95 ? 4.677 5.951 0.944 1.00 84.62 95 HIS A N 1
ATOM 779 C CA . HIS A 1 95 ? 3.771 4.933 1.485 1.00 84.62 95 HIS A CA 1
ATOM 780 C C . HIS A 1 95 ? 2.976 4.165 0.410 1.00 84.62 95 HIS A C 1
ATOM 782 O O . HIS A 1 95 ? 2.540 3.045 0.672 1.00 84.62 95 HIS A O 1
ATOM 788 N N . GLU A 1 96 ? 2.812 4.719 -0.802 1.00 88.50 96 GLU A N 1
ATOM 789 C CA . GLU A 1 96 ? 2.165 4.030 -1.930 1.00 88.50 96 GLU A CA 1
ATOM 790 C C . GLU A 1 96 ? 2.794 2.660 -2.208 1.00 88.50 96 GLU A C 1
ATOM 792 O O . GLU A 1 96 ? 2.089 1.704 -2.527 1.00 88.50 96 GLU A O 1
ATOM 797 N N . PHE A 1 97 ? 4.115 2.547 -2.067 1.00 89.31 97 PHE A N 1
ATOM 798 C CA . PHE A 1 97 ? 4.841 1.335 -2.422 1.00 89.31 97 PHE A CA 1
ATOM 799 C C . PHE A 1 97 ? 4.581 0.183 -1.456 1.00 89.31 97 PHE A C 1
ATOM 801 O O . PHE A 1 97 ? 4.444 -0.960 -1.895 1.00 89.31 97 PHE A O 1
ATOM 808 N N . PHE A 1 98 ? 4.397 0.486 -0.168 1.00 92.81 98 PHE A N 1
ATOM 809 C CA . PHE A 1 98 ? 3.895 -0.493 0.795 1.00 92.81 98 PHE A CA 1
ATOM 810 C C . PHE A 1 98 ? 2.514 -0.999 0.382 1.00 92.81 98 PHE A C 1
ATOM 812 O O . PHE A 1 98 ? 2.251 -2.196 0.447 1.00 92.81 98 PHE A O 1
ATOM 819 N N . PHE A 1 99 ? 1.638 -0.113 -0.101 1.00 94.44 99 PHE A N 1
ATOM 820 C CA . PHE A 1 99 ? 0.305 -0.519 -0.537 1.00 94.44 99 PHE A CA 1
ATOM 821 C C . PHE A 1 99 ? 0.274 -1.269 -1.858 1.00 94.44 99 PHE A C 1
ATOM 823 O O . PHE A 1 99 ? -0.654 -2.046 -2.051 1.00 94.44 99 PHE A O 1
ATOM 830 N N . TYR A 1 100 ? 1.248 -1.093 -2.750 1.00 93.81 100 TYR A N 1
ATOM 831 C CA . TYR A 1 100 ? 1.362 -1.970 -3.915 1.00 93.81 100 TYR A CA 1
ATOM 832 C C . TYR A 1 100 ? 1.661 -3.411 -3.491 1.00 93.81 100 TYR A C 1
ATOM 834 O O . TYR A 1 100 ? 1.041 -4.329 -4.012 1.00 93.81 100 TYR A O 1
ATOM 842 N N . ALA A 1 101 ? 2.532 -3.623 -2.503 1.00 95.00 101 ALA A N 1
ATOM 843 C CA . ALA A 1 101 ? 2.797 -4.960 -1.973 1.00 95.00 101 ALA A CA 1
ATOM 844 C C . ALA A 1 101 ? 1.585 -5.501 -1.198 1.00 95.00 101 ALA A C 1
ATOM 846 O O . ALA A 1 101 ? 1.061 -6.580 -1.483 1.00 95.00 101 ALA A O 1
ATOM 847 N N . LEU A 1 102 ? 1.050 -4.691 -0.281 1.00 96.75 102 LEU A N 1
ATOM 848 C CA . LEU A 1 102 ? -0.101 -5.072 0.527 1.00 96.75 102 LEU A CA 1
ATOM 849 C C . LEU A 1 102 ? -1.348 -5.344 -0.314 1.00 96.75 102 LEU A C 1
ATOM 851 O O . LEU A 1 102 ? -2.102 -6.233 0.048 1.00 96.75 102 LEU A O 1
ATOM 855 N N . CYS A 1 103 ? -1.619 -4.631 -1.413 1.00 95.50 103 CYS A N 1
ATOM 856 C CA . CYS A 1 103 ? -2.863 -4.828 -2.169 1.00 95.50 103 CYS A CA 1
ATOM 857 C C . CYS A 1 103 ? -2.927 -6.172 -2.907 1.00 95.50 103 CYS A C 1
ATOM 859 O O . CYS A 1 103 ? -4.028 -6.628 -3.210 1.00 95.50 103 CYS A O 1
ATOM 861 N N . ILE A 1 104 ? -1.783 -6.825 -3.132 1.00 96.31 104 ILE A N 1
ATOM 862 C CA . ILE A 1 104 ? -1.705 -8.203 -3.637 1.00 96.31 104 ILE A CA 1
ATOM 863 C C . ILE A 1 104 ? -1.416 -9.231 -2.539 1.00 96.31 104 ILE A C 1
ATOM 865 O O . ILE A 1 104 ? -1.144 -10.382 -2.854 1.00 96.31 104 ILE A O 1
ATOM 869 N N . ASN A 1 105 ? -1.508 -8.832 -1.267 1.00 96.69 105 ASN A N 1
ATOM 870 C CA . ASN A 1 105 ? -1.239 -9.672 -0.099 1.00 96.69 105 ASN A CA 1
ATOM 871 C C . ASN A 1 105 ? 0.209 -10.199 -0.030 1.00 96.69 105 ASN A C 1
ATOM 873 O O . ASN A 1 105 ? 0.443 -11.332 0.389 1.00 96.69 105 ASN A O 1
ATOM 877 N N . ASP A 1 106 ? 1.176 -9.379 -0.451 1.00 95.88 106 ASP A N 1
ATOM 878 C CA . ASP A 1 106 ? 2.612 -9.671 -0.386 1.00 95.88 106 ASP A CA 1
ATOM 879 C C . ASP A 1 106 ? 3.242 -8.989 0.837 1.00 95.88 106 ASP A C 1
ATOM 881 O O . ASP A 1 106 ? 3.852 -7.917 0.764 1.00 95.88 106 ASP A O 1
ATOM 885 N N . LEU A 1 107 ? 2.985 -9.578 2.005 1.00 94.38 107 LEU A N 1
ATOM 886 C CA . LEU A 1 107 ? 3.415 -9.033 3.296 1.00 94.38 107 LEU A CA 1
ATOM 887 C C . LEU A 1 107 ? 4.935 -9.085 3.445 1.00 94.38 107 LEU A C 1
ATOM 889 O O . LEU A 1 107 ? 5.515 -8.134 3.958 1.00 94.38 107 LEU A O 1
ATOM 893 N N . ASP A 1 108 ? 5.577 -10.140 2.943 1.00 92.69 108 ASP A N 1
ATOM 894 C CA . ASP A 1 108 ? 7.028 -10.310 3.031 1.00 92.69 108 ASP A CA 1
ATOM 895 C C . ASP A 1 108 ? 7.755 -9.163 2.323 1.00 92.69 108 ASP A C 1
ATOM 897 O O . ASP A 1 108 ? 8.639 -8.532 2.909 1.00 92.69 108 ASP A O 1
ATOM 901 N N . PHE A 1 109 ? 7.339 -8.823 1.097 1.00 91.50 109 PHE A N 1
ATOM 902 C CA . PHE A 1 109 ? 7.934 -7.700 0.379 1.00 91.50 109 PHE A CA 1
ATOM 903 C C . PHE A 1 109 ? 7.590 -6.356 1.032 1.00 91.50 109 PHE A C 1
ATOM 905 O O . PHE A 1 109 ? 8.461 -5.496 1.159 1.00 91.50 109 PHE A O 1
ATOM 912 N N . ALA A 1 110 ? 6.356 -6.166 1.517 1.00 93.81 110 ALA A N 1
ATOM 913 C CA . ALA A 1 110 ? 5.988 -4.956 2.259 1.00 93.81 110 ALA A CA 1
ATOM 914 C C . ALA A 1 110 ? 6.878 -4.749 3.502 1.00 93.81 110 ALA A C 1
ATOM 916 O O . ALA A 1 110 ? 7.335 -3.633 3.764 1.00 93.81 110 ALA A O 1
ATOM 917 N N . THR A 1 111 ? 7.169 -5.825 4.236 1.00 93.00 111 THR A N 1
ATOM 918 C CA . THR A 1 111 ? 8.052 -5.831 5.406 1.00 93.00 111 THR A CA 1
ATOM 919 C C . THR A 1 111 ? 9.522 -5.635 5.021 1.00 93.00 111 THR A C 1
ATOM 921 O O . THR A 1 111 ? 10.238 -4.909 5.713 1.00 93.00 111 THR A O 1
ATOM 924 N N . GLU A 1 112 ? 9.995 -6.199 3.905 1.00 89.88 112 GLU A N 1
ATOM 925 C CA . GLU A 1 112 ? 11.339 -5.918 3.372 1.00 89.88 112 GLU A CA 1
ATOM 926 C C . GLU A 1 112 ? 11.510 -4.419 3.081 1.00 89.88 112 GLU A C 1
ATOM 928 O O . GLU A 1 112 ? 12.467 -3.790 3.543 1.00 89.88 112 GLU A O 1
ATOM 933 N N . LEU A 1 113 ? 10.542 -3.825 2.377 1.00 86.81 113 LEU A N 1
ATOM 934 C CA . LEU A 1 113 ? 10.518 -2.392 2.097 1.00 86.81 113 LEU A CA 1
ATOM 935 C C . LEU A 1 113 ? 10.491 -1.563 3.392 1.00 86.81 113 LEU A C 1
ATOM 937 O O . LEU A 1 113 ? 11.163 -0.533 3.481 1.00 86.81 113 LEU A O 1
ATOM 941 N N . ALA A 1 114 ? 9.724 -1.996 4.397 1.00 90.00 114 ALA A N 1
ATOM 942 C CA . ALA A 1 114 ? 9.627 -1.316 5.687 1.00 90.00 114 ALA A CA 1
ATOM 943 C C . ALA A 1 114 ? 10.963 -1.335 6.450 1.00 90.00 114 ALA A C 1
ATOM 945 O O . ALA A 1 114 ? 11.342 -0.322 7.037 1.00 90.00 114 ALA A O 1
ATOM 946 N N . ASN A 1 115 ? 11.705 -2.446 6.394 1.00 87.81 115 ASN A N 1
ATOM 947 C CA . ASN A 1 115 ? 13.041 -2.557 6.989 1.00 87.81 115 ASN A CA 1
ATOM 948 C C . ASN A 1 115 ? 14.066 -1.649 6.299 1.00 87.81 115 ASN A C 1
ATOM 950 O O . ASN A 1 115 ? 14.895 -1.046 6.975 1.00 87.81 115 ASN A O 1
ATOM 954 N N . LYS A 1 116 ? 13.991 -1.520 4.969 1.00 80.56 116 LYS A N 1
ATOM 955 C CA . LYS A 1 116 ? 14.866 -0.634 4.177 1.00 80.56 116 LYS A CA 1
ATOM 956 C C . LYS A 1 116 ? 14.537 0.852 4.340 1.00 80.56 116 LYS A C 1
ATOM 958 O O . LYS A 1 116 ? 15.357 1.703 4.012 1.00 80.56 116 LYS A O 1
ATOM 963 N N . CYS A 1 117 ? 13.342 1.176 4.827 1.00 78.50 117 CYS A N 1
ATOM 964 C CA . CYS A 1 117 ? 12.964 2.535 5.185 1.00 78.50 117 CYS A CA 1
ATOM 965 C C . CYS A 1 117 ? 13.671 2.913 6.499 1.00 78.50 117 CYS A C 1
ATOM 967 O O . CYS A 1 117 ? 13.203 2.555 7.582 1.00 78.50 117 CYS A O 1
ATOM 969 N N . ASP A 1 118 ? 14.831 3.563 6.397 1.00 68.19 118 ASP A N 1
ATOM 970 C CA . ASP A 1 118 ? 15.646 3.990 7.537 1.00 68.19 118 ASP A CA 1
ATOM 971 C C . ASP A 1 118 ? 15.121 5.317 8.137 1.00 68.19 118 ASP A C 1
ATOM 973 O O . ASP A 1 118 ? 15.102 6.338 7.439 1.00 68.19 118 ASP A O 1
ATOM 977 N N . PRO A 1 119 ? 14.722 5.338 9.425 1.00 62.06 119 PRO A N 1
ATOM 978 C CA . PRO A 1 119 ? 14.330 6.549 10.144 1.00 62.06 119 PRO A CA 1
ATOM 979 C C . PRO A 1 119 ? 15.385 7.657 10.193 1.00 62.06 119 PRO A C 1
ATOM 981 O O . PRO A 1 119 ? 15.048 8.833 10.305 1.00 62.06 119 PRO A O 1
ATOM 984 N N . GLU A 1 120 ? 16.666 7.313 10.110 1.00 62.44 120 GLU A N 1
ATOM 985 C CA . GLU A 1 120 ? 17.750 8.296 10.137 1.00 62.44 120 GLU A CA 1
ATOM 986 C C . GLU A 1 120 ? 17.983 8.927 8.758 1.00 62.44 120 GLU A C 1
ATOM 988 O O . GLU A 1 120 ? 18.439 10.066 8.668 1.00 62.44 120 GLU A O 1
ATOM 993 N N . GLN A 1 121 ? 17.588 8.237 7.682 1.00 56.88 121 GLN A N 1
ATOM 994 C CA . GLN A 1 121 ? 17.538 8.786 6.318 1.00 56.88 121 GLN A CA 1
ATOM 995 C C . GLN A 1 121 ? 16.284 9.637 6.076 1.00 56.88 121 GLN A C 1
ATOM 997 O O . GLN A 1 121 ? 16.178 10.332 5.067 1.00 56.88 121 GLN A O 1
ATOM 1002 N N . LEU A 1 122 ? 15.359 9.628 7.036 1.00 54.53 122 LEU A N 1
ATOM 1003 C CA . LEU A 1 122 ? 14.141 10.429 7.092 1.00 54.53 122 LEU A CA 1
ATOM 1004 C C . LEU A 1 122 ? 14.360 11.794 7.762 1.00 54.53 122 LEU A C 1
ATOM 1006 O O . LEU A 1 122 ? 13.432 12.343 8.353 1.00 54.53 122 LEU A O 1
ATOM 1010 N N . GLN A 1 123 ? 15.572 12.357 7.685 1.00 52.34 123 GLN A N 1
ATOM 1011 C CA . GLN A 1 123 ? 15.818 13.734 8.125 1.00 52.34 123 GLN A CA 1
ATOM 1012 C C . GLN A 1 123 ? 14.863 14.667 7.361 1.00 52.34 123 GLN A C 1
ATOM 1014 O O . GLN A 1 123 ? 14.959 14.741 6.131 1.00 52.34 123 GLN A O 1
ATOM 1019 N N . PRO A 1 124 ? 13.945 15.364 8.057 1.00 50.91 124 PRO A N 1
ATOM 1020 C CA . PRO A 1 124 ? 12.967 16.221 7.414 1.00 50.91 124 PRO A CA 1
ATOM 1021 C C . PRO A 1 124 ? 13.691 17.277 6.589 1.00 50.91 124 PRO A C 1
ATOM 1023 O O . PRO A 1 124 ? 14.407 18.124 7.126 1.00 50.91 124 PRO A O 1
ATOM 1026 N N . THR A 1 125 ? 13.510 17.247 5.275 1.00 59.41 125 THR A N 1
ATOM 1027 C CA . THR A 1 125 ? 13.844 18.424 4.474 1.00 59.41 125 THR A CA 1
ATOM 1028 C C . THR A 1 125 ? 12.753 19.468 4.702 1.00 59.41 125 THR A C 1
ATOM 1030 O O . THR A 1 125 ? 11.598 19.120 4.949 1.00 59.41 125 THR A O 1
ATOM 1033 N N . GLU A 1 126 ? 13.069 20.760 4.569 1.00 55.75 126 GLU A N 1
ATOM 1034 C CA . GLU A 1 126 ? 12.069 21.845 4.669 1.00 55.75 126 GLU A CA 1
ATOM 1035 C C . GLU A 1 126 ? 10.883 21.675 3.691 1.00 55.75 126 GLU A C 1
ATOM 1037 O O . GLU A 1 1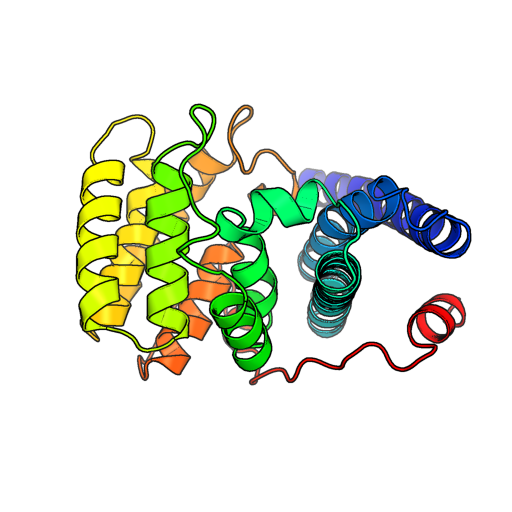26 ? 9.860 22.347 3.810 1.00 55.75 126 GLU A O 1
ATOM 1042 N N . GLN A 1 127 ? 11.018 20.771 2.717 1.00 56.44 127 GLN A N 1
ATOM 1043 C CA . GLN A 1 127 ? 10.066 20.503 1.648 1.00 56.44 127 GLN A CA 1
ATOM 1044 C C . GLN A 1 127 ? 9.118 19.331 1.951 1.00 56.44 127 GLN A C 1
ATOM 1046 O O . GLN A 1 127 ? 8.145 19.133 1.221 1.00 56.44 127 GLN A O 1
ATOM 1051 N N . GLN A 1 128 ? 9.357 18.551 3.010 1.00 64.38 128 GLN A N 1
ATOM 1052 C CA . GLN A 1 128 ? 8.549 17.371 3.313 1.00 64.38 128 GLN A CA 1
ATOM 1053 C C . GLN A 1 128 ? 7.326 17.719 4.159 1.00 64.38 128 GLN A C 1
ATOM 1055 O O . GLN A 1 128 ? 7.404 18.341 5.216 1.00 64.38 128 GLN A O 1
ATOM 1060 N N . HIS A 1 129 ? 6.154 17.301 3.679 1.00 74.19 129 HIS A N 1
ATOM 1061 C CA . HIS A 1 129 ? 4.899 17.559 4.369 1.00 74.19 129 HIS A CA 1
ATOM 1062 C C . HIS A 1 129 ? 4.732 16.574 5.547 1.00 74.19 129 HIS A C 1
ATOM 1064 O O . HIS A 1 129 ? 4.679 15.367 5.294 1.00 74.19 129 HIS A O 1
ATOM 1070 N N . PRO A 1 130 ? 4.536 17.041 6.800 1.00 80.31 130 PRO A N 1
ATOM 1071 C CA . PRO A 1 130 ? 4.452 16.183 7.997 1.00 80.31 130 PRO A CA 1
ATOM 1072 C C . PRO A 1 130 ? 3.419 15.050 7.917 1.00 80.31 130 PRO A C 1
ATOM 1074 O O . PRO A 1 130 ? 3.567 14.008 8.540 1.00 80.31 130 PRO A O 1
ATOM 1077 N N . PHE A 1 131 ? 2.374 15.234 7.106 1.00 86.38 131 PHE A N 1
ATOM 1078 C CA . PHE A 1 131 ? 1.400 14.181 6.802 1.00 86.38 131 PHE A CA 1
ATOM 1079 C C . PHE A 1 131 ? 2.048 12.896 6.265 1.00 86.38 131 PHE A C 1
ATOM 1081 O O . PHE A 1 131 ? 1.701 11.812 6.722 1.00 86.38 131 PHE A O 1
ATOM 1088 N N . ASN A 1 132 ? 2.960 13.009 5.290 1.00 84.25 132 ASN A N 1
ATOM 1089 C CA . ASN A 1 132 ? 3.563 11.836 4.659 1.00 84.25 132 ASN A CA 1
ATOM 1090 C C . ASN A 1 132 ? 4.455 11.098 5.653 1.00 84.25 132 ASN A C 1
ATOM 1092 O O . ASN A 1 132 ? 4.452 9.875 5.670 1.00 84.25 132 ASN A O 1
ATOM 1096 N N . GLU A 1 133 ? 5.172 11.834 6.498 1.00 85.88 133 GLU A N 1
ATOM 1097 C CA . GLU A 1 133 ? 5.984 11.275 7.575 1.00 85.88 133 GLU A CA 1
ATOM 1098 C C . GLU A 1 133 ? 5.114 10.448 8.530 1.00 85.88 133 GLU A C 1
ATOM 1100 O O . GLU A 1 133 ? 5.290 9.239 8.660 1.00 85.88 133 GLU A O 1
ATOM 1105 N N . GLU A 1 134 ? 4.113 11.085 9.137 1.00 91.12 134 GLU A N 1
ATOM 1106 C CA . GLU A 1 134 ? 3.271 10.470 10.162 1.00 91.12 134 GLU A CA 1
ATOM 1107 C C . GLU A 1 134 ? 2.509 9.249 9.623 1.00 91.12 134 GLU A C 1
ATOM 1109 O O . GLU A 1 134 ? 2.431 8.224 10.301 1.00 91.12 134 GLU A O 1
ATOM 1114 N N . PHE A 1 135 ? 2.005 9.329 8.386 1.00 92.62 135 PHE A N 1
ATOM 1115 C CA . PHE A 1 135 ? 1.374 8.201 7.702 1.00 92.62 135 PHE A CA 1
ATOM 1116 C C . PHE A 1 135 ? 2.374 7.056 7.500 1.00 92.62 135 PHE A C 1
ATOM 1118 O O . PHE A 1 135 ? 2.096 5.906 7.851 1.00 92.62 135 PHE A O 1
ATOM 1125 N N . THR A 1 136 ? 3.526 7.359 6.896 1.00 90.56 136 THR A N 1
ATOM 1126 C CA . THR A 1 136 ? 4.477 6.339 6.440 1.00 90.56 136 THR A CA 1
ATOM 1127 C C . THR A 1 136 ? 5.115 5.616 7.620 1.00 90.56 136 THR A C 1
ATOM 1129 O O . THR A 1 136 ? 5.209 4.390 7.595 1.00 90.56 136 THR A O 1
ATOM 1132 N N . TYR A 1 137 ? 5.458 6.332 8.694 1.00 90.56 137 TYR A N 1
ATOM 1133 C CA . TYR A 1 137 ? 5.979 5.727 9.920 1.00 90.56 137 TYR A CA 1
ATOM 1134 C C . TYR A 1 137 ? 4.957 4.853 10.639 1.00 90.56 137 TYR A C 1
ATOM 1136 O O . TYR A 1 137 ? 5.306 3.755 11.071 1.00 90.56 137 TYR A O 1
ATOM 1144 N N . ALA A 1 138 ? 3.701 5.298 10.748 1.00 94.62 138 ALA A N 1
ATOM 1145 C CA . ALA A 1 138 ? 2.652 4.484 11.356 1.00 94.62 138 ALA A CA 1
ATOM 1146 C C . ALA A 1 138 ? 2.485 3.153 10.602 1.00 94.62 138 ALA A C 1
ATOM 1148 O O . ALA A 1 138 ? 2.490 2.090 11.221 1.00 94.62 138 ALA A O 1
ATOM 1149 N N . LEU A 1 139 ? 2.422 3.201 9.265 1.00 95.81 139 LEU A N 1
ATOM 1150 C CA . LEU A 1 139 ? 2.334 2.007 8.422 1.00 95.81 139 LEU A CA 1
ATOM 1151 C C . LEU A 1 139 ? 3.572 1.112 8.547 1.00 95.81 139 LEU A C 1
ATOM 1153 O O . LEU A 1 139 ? 3.441 -0.089 8.773 1.00 95.81 139 LEU A O 1
ATOM 1157 N N . ARG A 1 140 ? 4.771 1.695 8.445 1.00 94.12 140 ARG A N 1
ATOM 1158 C CA . ARG A 1 140 ? 6.046 0.982 8.585 1.00 94.12 140 ARG A CA 1
ATOM 1159 C C . ARG A 1 140 ? 6.109 0.223 9.906 1.00 94.12 140 ARG A C 1
ATOM 1161 O O . ARG A 1 140 ? 6.432 -0.956 9.921 1.00 94.12 140 ARG A O 1
ATOM 1168 N N . LEU A 1 141 ? 5.803 0.881 11.019 1.00 95.06 141 LEU A N 1
ATOM 1169 C CA . LEU A 1 141 ? 5.912 0.267 12.342 1.00 95.06 141 LEU A CA 1
ATOM 1170 C C . LEU A 1 141 ? 4.861 -0.825 12.567 1.00 95.06 141 LEU A C 1
ATOM 1172 O O . LEU A 1 141 ? 5.161 -1.801 13.248 1.00 95.06 141 LEU A O 1
ATOM 1176 N N . LEU A 1 142 ? 3.677 -0.710 11.957 1.00 97.06 142 LEU A N 1
ATOM 1177 C CA . LEU A 1 142 ? 2.700 -1.802 11.922 1.00 97.06 142 LEU A CA 1
ATOM 1178 C C . LEU A 1 142 ? 3.186 -2.994 11.082 1.00 97.06 142 LEU A C 1
ATOM 1180 O O . LEU A 1 142 ? 2.968 -4.130 11.486 1.00 97.06 142 LEU A O 1
ATOM 1184 N N . LEU A 1 143 ? 3.860 -2.762 9.950 1.00 96.38 143 LEU A N 1
ATOM 1185 C CA . LEU A 1 143 ? 4.470 -3.825 9.129 1.00 96.38 143 LEU A CA 1
ATOM 1186 C C . LEU A 1 143 ? 5.630 -4.544 9.835 1.00 96.38 143 LEU A C 1
ATOM 1188 O O . LEU A 1 143 ? 5.927 -5.692 9.517 1.00 96.38 143 LEU A O 1
ATOM 1192 N N . LEU A 1 144 ? 6.297 -3.861 10.768 1.00 95.06 144 LEU A N 1
ATOM 1193 C CA . LEU A 1 144 ? 7.407 -4.390 11.567 1.00 95.06 144 LEU A CA 1
ATOM 1194 C C . LEU A 1 144 ? 6.962 -4.926 12.939 1.00 95.06 144 LEU A C 1
ATOM 1196 O O . LEU A 1 144 ? 7.810 -5.184 13.792 1.00 95.06 144 LEU A O 1
ATOM 1200 N N . ASP A 1 145 ? 5.652 -5.023 13.189 1.00 95.50 145 ASP A N 1
ATOM 1201 C CA . ASP A 1 145 ? 5.060 -5.438 14.469 1.00 95.50 145 ASP A CA 1
ATOM 1202 C C . ASP A 1 145 ? 5.544 -4.648 15.707 1.00 95.50 145 ASP A C 1
ATOM 1204 O O . ASP A 1 145 ? 5.367 -5.068 16.857 1.00 95.50 145 ASP A O 1
ATOM 1208 N N . ASN A 1 146 ? 6.086 -3.442 15.512 1.00 94.44 146 ASN A N 1
ATOM 1209 C CA . ASN A 1 146 ? 6.532 -2.559 16.588 1.00 94.44 146 ASN A CA 1
ATOM 1210 C C . ASN A 1 146 ? 5.355 -1.723 17.117 1.00 94.44 146 ASN A C 1
ATOM 1212 O O . ASN A 1 146 ? 5.272 -0.506 16.937 1.00 94.44 146 ASN A O 1
ATOM 1216 N N . ASN A 1 147 ? 4.414 -2.403 17.774 1.00 91.62 147 ASN A N 1
ATOM 1217 C CA . ASN A 1 147 ? 3.144 -1.817 18.207 1.00 91.62 147 ASN A CA 1
ATOM 1218 C C . ASN A 1 147 ? 3.304 -0.636 19.177 1.00 91.62 147 ASN A C 1
ATOM 1220 O O . ASN A 1 147 ? 2.520 0.310 19.117 1.00 91.62 147 ASN A O 1
ATOM 1224 N N . THR A 1 148 ? 4.301 -0.670 20.066 1.00 93.62 148 THR A N 1
ATOM 1225 C CA . THR A 1 148 ? 4.530 0.409 21.040 1.00 93.62 148 THR A CA 1
ATOM 1226 C C . THR A 1 148 ? 4.866 1.718 20.337 1.00 93.62 148 THR A C 1
ATOM 1228 O O . THR A 1 148 ? 4.255 2.748 20.620 1.00 93.62 148 THR A O 1
ATOM 1231 N N . GLU A 1 149 ? 5.806 1.683 19.393 1.00 94.12 149 GLU A N 1
ATOM 1232 C CA . GLU A 1 149 ? 6.200 2.874 18.645 1.00 94.12 149 GLU A CA 1
ATOM 1233 C C . GLU A 1 149 ? 5.137 3.266 17.611 1.00 94.12 149 GLU A C 1
ATOM 1235 O O . GLU A 1 149 ? 4.851 4.454 17.439 1.00 94.12 149 GLU A O 1
ATOM 1240 N N . ALA A 1 150 ? 4.483 2.279 16.984 1.00 95.50 150 ALA A N 1
ATOM 1241 C CA . ALA A 1 150 ? 3.387 2.516 16.051 1.00 95.50 150 ALA A CA 1
ATOM 1242 C C . ALA A 1 150 ? 2.298 3.385 16.690 1.00 95.50 150 ALA A C 1
ATOM 1244 O O . ALA A 1 150 ? 1.882 4.372 16.090 1.00 95.50 150 ALA A O 1
ATOM 1245 N N . LYS A 1 151 ? 1.887 3.097 17.935 1.00 97.44 151 LYS A N 1
ATOM 1246 C CA . LYS A 1 151 ? 0.860 3.881 18.647 1.00 97.44 151 LYS A CA 1
ATOM 1247 C C . LYS A 1 151 ? 1.202 5.366 18.754 1.00 97.44 151 LYS A C 1
ATOM 1249 O O . LYS A 1 151 ? 0.322 6.195 18.533 1.00 97.44 151 LYS A O 1
ATOM 1254 N N . ALA A 1 152 ? 2.462 5.705 19.025 1.00 96.25 152 ALA A N 1
ATOM 1255 C CA . ALA A 1 152 ? 2.898 7.097 19.119 1.00 96.25 152 ALA A CA 1
ATOM 1256 C C . ALA A 1 152 ? 2.809 7.826 17.767 1.00 96.25 152 ALA A C 1
ATOM 1258 O O . ALA A 1 152 ? 2.427 8.997 17.707 1.00 96.25 152 ALA A O 1
ATOM 1259 N N . TRP A 1 153 ? 3.133 7.144 16.667 1.00 95.31 153 TRP A N 1
ATOM 1260 C CA . TRP A 1 153 ? 2.991 7.704 15.321 1.00 95.31 153 TRP A CA 1
ATOM 1261 C C . TRP A 1 153 ? 1.535 7.780 14.864 1.00 95.31 153 TRP A C 1
ATOM 1263 O O . TRP A 1 153 ? 1.143 8.772 14.249 1.00 95.31 153 TRP A O 1
ATOM 1273 N N . ILE A 1 154 ? 0.710 6.804 15.245 1.00 97.75 154 ILE A N 1
ATOM 1274 C CA . ILE A 1 154 ? -0.736 6.833 15.012 1.00 97.75 154 ILE A CA 1
ATOM 1275 C C . ILE A 1 154 ? -1.363 8.029 15.743 1.00 97.75 154 ILE A C 1
ATOM 1277 O O . ILE A 1 154 ? -2.129 8.760 15.122 1.00 97.75 154 ILE A O 1
ATOM 1281 N N . ASP A 1 155 ? -0.981 8.318 16.996 1.00 97.75 155 ASP A N 1
ATOM 1282 C CA . ASP A 1 155 ? -1.457 9.507 17.727 1.00 97.75 155 ASP A CA 1
ATOM 1283 C C . ASP A 1 155 ? -1.143 10.812 16.972 1.00 97.75 155 ASP A C 1
ATOM 1285 O O . ASP A 1 155 ? -1.975 11.724 16.896 1.00 97.75 155 ASP A O 1
ATOM 1289 N N . LYS A 1 156 ? 0.074 10.933 16.419 1.00 95.94 156 LYS A N 1
ATOM 1290 C CA . LYS A 1 156 ? 0.477 12.100 15.616 1.00 95.94 156 LYS A CA 1
ATOM 1291 C C . LYS A 1 156 ? -0.365 12.198 14.343 1.00 95.94 156 LYS A C 1
ATOM 1293 O O . LYS A 1 156 ? -0.897 13.267 14.041 1.00 95.94 156 LYS A O 1
ATOM 1298 N N . PHE A 1 157 ? -0.541 11.080 13.643 1.00 96.00 157 PHE A N 1
ATOM 1299 C CA . PHE A 1 157 ? -1.304 11.025 12.403 1.00 96.00 157 PHE A CA 1
ATOM 1300 C C . PHE A 1 157 ? -2.800 11.321 12.610 1.00 96.00 157 PHE A C 1
ATOM 1302 O O . PHE A 1 157 ? -3.410 12.063 11.837 1.00 96.00 157 PHE A O 1
ATOM 1309 N N . GLU A 1 158 ? -3.401 10.829 13.694 1.00 97.12 158 GLU A N 1
ATOM 1310 C CA . GLU A 1 158 ? -4.776 11.157 14.082 1.00 97.12 158 GLU A CA 1
ATOM 1311 C C . GLU A 1 158 ? -4.938 12.662 14.330 1.00 97.12 158 GLU A C 1
ATOM 1313 O O . GLU A 1 158 ? -5.851 13.280 13.776 1.00 97.12 158 GLU A O 1
ATOM 1318 N N . LYS A 1 159 ? -4.023 13.283 15.091 1.00 96.31 159 LYS A N 1
ATOM 1319 C CA . LYS A 1 159 ? -4.009 14.743 15.305 1.00 96.31 159 LYS A CA 1
ATOM 1320 C C . LYS A 1 159 ? -3.882 15.500 13.985 1.00 96.31 159 LYS A C 1
ATOM 1322 O O . LYS A 1 159 ? -4.612 16.462 13.749 1.00 96.31 159 LYS A O 1
ATOM 1327 N N . ARG A 1 160 ? -3.019 15.040 13.077 1.00 94.19 160 ARG A N 1
ATOM 1328 C CA . ARG A 1 160 ? -2.864 15.629 11.740 1.00 94.19 160 ARG A CA 1
ATOM 1329 C C . ARG A 1 160 ? -4.155 15.609 10.938 1.00 94.19 160 ARG A C 1
ATOM 1331 O O . ARG A 1 160 ? -4.459 16.593 10.259 1.00 94.19 160 ARG A O 1
ATOM 1338 N N . CYS A 1 161 ? -4.907 14.517 11.035 1.00 94.31 161 CYS A N 1
ATOM 1339 C CA . CYS A 1 161 ? -6.190 14.339 10.367 1.00 94.31 161 CYS A CA 1
ATOM 1340 C C . CYS A 1 161 ? -7.315 15.204 10.964 1.00 94.31 161 CYS A C 1
ATOM 1342 O O . CYS A 1 161 ? -8.341 15.382 10.316 1.00 94.31 161 CYS A O 1
ATOM 1344 N N . GLN A 1 162 ? -7.144 15.804 12.147 1.00 93.81 162 GLN A N 1
ATOM 1345 C CA . GLN A 1 162 ? -8.112 16.772 12.688 1.00 93.81 162 GLN A CA 1
ATOM 1346 C C . GLN A 1 162 ? -8.067 18.120 11.948 1.00 93.81 162 GLN A C 1
ATOM 1348 O O . GLN A 1 162 ? -9.043 18.872 11.950 1.00 93.81 162 GLN A O 1
ATOM 1353 N N . HIS A 1 163 ? -6.961 18.438 11.267 1.00 91.69 163 HIS A N 1
ATOM 1354 C CA . HIS A 1 163 ? -6.879 19.635 10.435 1.00 91.69 163 HIS A CA 1
ATOM 1355 C C . HIS A 1 163 ? -7.723 19.480 9.164 1.00 91.69 163 HIS A C 1
ATOM 1357 O O . HIS A 1 163 ? -7.612 18.487 8.448 1.00 91.69 163 HIS A O 1
ATOM 1363 N N . LYS A 1 164 ? -8.499 20.518 8.813 1.00 84.12 164 LYS A N 1
ATOM 1364 C CA . LYS A 1 164 ? -9.440 20.513 7.671 1.00 84.12 164 LYS A CA 1
ATOM 1365 C C . LYS A 1 164 ? -8.831 20.009 6.355 1.00 84.12 164 LYS A C 1
ATOM 1367 O O . LYS A 1 164 ? -9.519 19.324 5.608 1.00 84.12 164 LYS A O 1
ATOM 1372 N N . LYS A 1 165 ? -7.559 20.325 6.086 1.00 85.00 165 LYS A N 1
ATOM 1373 C CA . LYS A 1 165 ? -6.846 19.905 4.866 1.00 85.00 165 LYS A CA 1
ATOM 1374 C C . LYS A 1 165 ? -6.593 18.392 4.787 1.00 85.00 165 LYS A C 1
ATOM 1376 O O . LYS A 1 165 ? -6.449 17.876 3.692 1.00 85.00 165 LYS A O 1
ATOM 1381 N N . ASN A 1 166 ? -6.574 17.692 5.922 1.00 88.81 166 ASN A N 1
ATOM 1382 C CA . ASN A 1 166 ? -6.251 16.264 6.002 1.00 88.81 166 ASN A CA 1
ATOM 1383 C C . ASN A 1 166 ? -7.422 15.413 6.521 1.00 88.81 166 ASN A C 1
ATOM 1385 O O . ASN A 1 166 ? -7.280 14.204 6.681 1.00 88.81 166 ASN A O 1
ATOM 1389 N N . ALA A 1 167 ? -8.588 16.013 6.778 1.00 91.38 167 ALA A N 1
ATOM 1390 C CA . ALA A 1 167 ? -9.732 15.332 7.390 1.00 91.38 167 ALA A CA 1
ATOM 1391 C C . ALA A 1 167 ? -10.252 14.131 6.587 1.00 91.38 167 ALA A C 1
ATOM 1393 O O . ALA A 1 167 ? -10.834 13.208 7.158 1.00 91.38 167 ALA A O 1
ATOM 1394 N N . MET A 1 168 ? -10.016 14.121 5.275 1.00 89.81 168 MET A N 1
ATOM 1395 C CA . MET A 1 168 ? -10.362 13.003 4.398 1.00 89.81 168 MET A CA 1
ATOM 1396 C C . MET A 1 168 ? -9.492 11.757 4.607 1.00 89.81 168 MET A C 1
ATOM 1398 O O . MET A 1 168 ? -9.860 10.688 4.142 1.00 89.81 168 MET A O 1
ATOM 1402 N N . TYR A 1 169 ? -8.365 11.866 5.311 1.00 92.62 169 TYR A N 1
ATOM 1403 C CA . TYR A 1 169 ? -7.483 10.737 5.614 1.00 92.62 169 TYR A CA 1
ATOM 1404 C C . TYR A 1 169 ? -7.742 10.118 6.990 1.00 92.62 169 TYR A C 1
ATOM 1406 O O . TYR A 1 169 ? -7.118 9.121 7.347 1.00 92.62 169 TYR A O 1
ATOM 1414 N N . ALA A 1 170 ? -8.696 10.659 7.754 1.00 95.25 170 ALA A N 1
ATOM 1415 C CA . ALA A 1 170 ? -9.008 10.174 9.095 1.00 95.25 170 ALA A CA 1
ATOM 1416 C C . ALA A 1 170 ? -9.468 8.701 9.115 1.00 95.25 170 ALA A C 1
ATOM 1418 O O . ALA A 1 170 ? -9.307 8.038 10.135 1.00 95.25 170 ALA A O 1
ATOM 1419 N N . GLY A 1 171 ? -10.003 8.171 8.005 1.00 97.06 171 GLY A N 1
ATOM 1420 C CA . GLY A 1 171 ? -10.286 6.737 7.869 1.00 97.06 171 GLY A CA 1
ATOM 1421 C C . GLY A 1 171 ? -9.025 5.870 7.975 1.00 97.06 171 GLY A C 1
ATOM 1422 O O . GLY A 1 171 ? -9.042 4.856 8.664 1.00 97.06 171 GLY A O 1
ATOM 1423 N N . TYR A 1 172 ? -7.906 6.300 7.380 1.00 96.94 172 TYR A N 1
ATOM 1424 C CA . TYR A 1 172 ? -6.628 5.585 7.470 1.00 96.94 172 TYR A CA 1
ATOM 1425 C C . TYR A 1 172 ? -6.052 5.610 8.884 1.00 96.94 172 TYR A C 1
ATOM 1427 O O . TYR A 1 172 ? -5.646 4.570 9.393 1.00 96.94 172 TYR A O 1
ATOM 1435 N N . ALA A 1 173 ? -6.091 6.769 9.548 1.00 97.69 173 ALA A N 1
ATOM 1436 C CA . ALA A 1 173 ? -5.633 6.891 10.930 1.00 97.69 173 ALA A CA 1
ATOM 1437 C C . ALA A 1 173 ? -6.439 5.979 11.874 1.00 97.69 173 ALA A C 1
ATOM 1439 O O . ALA A 1 173 ? -5.862 5.230 12.662 1.00 97.69 173 ALA A O 1
ATOM 1440 N N . ALA A 1 174 ? -7.768 5.964 11.718 1.00 98.44 174 ALA A N 1
ATOM 1441 C CA . ALA A 1 174 ? -8.652 5.093 12.486 1.00 98.44 174 ALA A CA 1
ATOM 1442 C C . ALA A 1 174 ? -8.405 3.598 12.212 1.00 98.44 174 ALA A C 1
ATOM 1444 O O . ALA A 1 174 ? -8.507 2.788 13.131 1.00 98.44 174 ALA A O 1
ATOM 1445 N N . ALA A 1 175 ? -8.053 3.217 10.980 1.00 98.50 175 ALA A N 1
ATOM 1446 C CA . ALA A 1 175 ? -7.717 1.830 10.672 1.00 98.50 175 ALA A CA 1
ATOM 1447 C C . ALA A 1 175 ? -6.389 1.413 11.304 1.00 98.50 175 ALA A C 1
ATOM 1449 O O . ALA A 1 175 ? -6.327 0.344 11.901 1.00 98.50 175 ALA A O 1
ATOM 1450 N N . PHE A 1 176 ? -5.356 2.261 11.260 1.00 98.50 176 PHE A N 1
ATOM 1451 C CA . PHE A 1 176 ? -4.104 1.983 11.968 1.00 98.50 176 PHE A CA 1
ATOM 1452 C C . PHE A 1 176 ? -4.324 1.801 13.468 1.00 98.50 176 PHE A C 1
ATOM 1454 O O . PHE A 1 176 ? -3.811 0.844 14.050 1.00 98.50 176 PHE A O 1
ATOM 1461 N N . ARG A 1 177 ? -5.139 2.669 14.080 1.00 98.56 177 ARG A N 1
ATOM 1462 C CA . ARG A 1 177 ? -5.544 2.532 15.481 1.00 98.56 177 ARG A CA 1
ATOM 1463 C C . ARG A 1 177 ? -6.222 1.194 15.744 1.00 98.56 177 ARG A C 1
ATOM 1465 O O . ARG A 1 177 ? -5.795 0.462 16.628 1.00 98.56 177 ARG A O 1
ATOM 1472 N N . ALA A 1 178 ? -7.238 0.863 14.952 1.00 98.44 178 ALA A N 1
ATOM 1473 C CA . ALA A 1 178 ? -7.997 -0.372 15.098 1.00 98.44 178 ALA A CA 1
ATOM 1474 C C . ALA A 1 178 ? -7.122 -1.627 14.939 1.00 98.44 178 ALA A C 1
ATOM 1476 O O . ALA A 1 178 ? -7.284 -2.585 15.692 1.00 98.44 178 ALA A O 1
ATOM 1477 N N . ILE A 1 179 ? -6.163 -1.608 14.007 1.00 98.44 179 ILE A N 1
ATOM 1478 C CA . ILE A 1 179 ? -5.182 -2.685 13.817 1.00 98.44 179 ILE A CA 1
ATOM 1479 C C . ILE A 1 179 ? -4.279 -2.811 15.048 1.00 98.44 179 ILE A C 1
ATOM 1481 O O . ILE A 1 179 ? -4.116 -3.911 15.576 1.00 98.44 179 ILE A O 1
ATOM 1485 N N . SER A 1 180 ? -3.740 -1.694 15.542 1.00 97.94 180 SER A N 1
ATOM 1486 C CA . SER A 1 180 ? -2.858 -1.677 16.715 1.00 97.94 180 SER A CA 1
ATOM 1487 C C . SER A 1 180 ? -3.562 -2.137 17.999 1.00 97.94 180 SER A C 1
ATOM 1489 O O . SER A 1 180 ? -2.977 -2.860 18.806 1.00 97.94 180 SER A O 1
ATOM 1491 N N . ASP A 1 181 ? -4.828 -1.756 18.179 1.00 97.56 181 ASP A N 1
ATOM 1492 C CA . ASP A 1 181 ? -5.641 -2.112 19.348 1.00 97.56 181 ASP A CA 1
ATOM 1493 C C . ASP A 1 181 ? -6.389 -3.444 19.191 1.00 97.56 181 ASP A C 1
ATOM 1495 O O . ASP A 1 181 ? -7.093 -3.869 20.107 1.00 97.56 181 ASP A O 1
ATOM 1499 N N . LYS A 1 182 ? -6.217 -4.123 18.051 1.00 97.25 182 LYS A N 1
ATOM 1500 C CA . LYS A 1 182 ? -6.898 -5.375 17.701 1.00 97.25 182 LYS A CA 1
ATOM 1501 C C . LYS A 1 182 ? -8.433 -5.279 17.817 1.00 97.25 182 LYS A C 1
ATOM 1503 O O . LYS A 1 182 ? -9.086 -6.227 18.253 1.00 97.25 182 LYS A O 1
ATOM 1508 N N . ASP A 1 183 ? -9.021 -4.159 17.389 1.00 97.88 183 ASP A N 1
ATOM 1509 C CA . ASP A 1 183 ? -10.472 -3.925 17.414 1.00 97.88 183 ASP A CA 1
ATOM 1510 C C . ASP A 1 183 ? -11.096 -4.069 16.007 1.00 97.88 183 ASP A C 1
ATOM 1512 O O . ASP A 1 183 ? -11.070 -3.124 15.209 1.00 97.88 183 ASP A O 1
ATOM 1516 N N . PRO A 1 184 ? -11.720 -5.21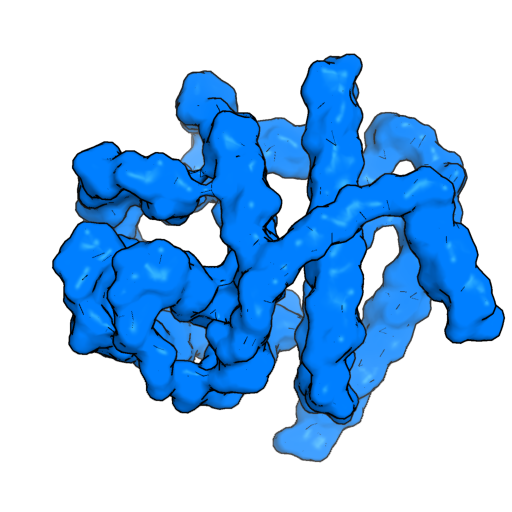9 15.681 1.00 97.06 184 PRO A N 1
ATOM 1517 C CA . PRO A 1 184 ? -12.317 -5.431 14.363 1.00 97.06 184 PRO A CA 1
ATOM 1518 C C . PRO A 1 184 ? -13.535 -4.530 14.105 1.00 97.06 184 PRO A C 1
ATOM 1520 O O . PRO A 1 184 ? -13.780 -4.139 12.966 1.00 97.06 184 PRO A O 1
ATOM 1523 N N . LYS A 1 185 ? -14.287 -4.134 15.143 1.00 96.75 185 LYS A N 1
ATOM 1524 C CA . LYS A 1 185 ? -15.461 -3.259 14.972 1.00 96.75 185 LYS A CA 1
ATOM 1525 C C . LYS A 1 185 ? -15.038 -1.831 14.655 1.00 96.75 185 LYS A C 1
ATOM 1527 O O . LYS A 1 185 ? -15.708 -1.149 13.877 1.00 96.75 185 LYS A O 1
ATOM 1532 N N . ALA A 1 186 ? -13.962 -1.358 15.279 1.00 98.06 186 ALA A N 1
ATOM 1533 C CA . ALA A 1 186 ? -13.369 -0.072 14.935 1.00 98.06 186 ALA A CA 1
ATOM 1534 C C . ALA A 1 186 ? -12.807 -0.090 13.508 1.00 98.06 186 ALA A C 1
ATOM 1536 O O . ALA A 1 186 ? -12.978 0.888 12.780 1.00 98.06 186 ALA A O 1
ATOM 1537 N N . LEU A 1 187 ? -12.217 -1.212 13.084 1.00 98.31 187 LEU A N 1
ATOM 1538 C CA . LEU A 1 187 ? -11.683 -1.360 11.736 1.00 98.31 187 LEU A CA 1
ATOM 1539 C C . LEU A 1 187 ? -12.778 -1.286 10.664 1.00 98.31 187 LEU A C 1
ATOM 1541 O O . LEU A 1 187 ? -12.622 -0.528 9.712 1.00 98.31 187 LEU A O 1
ATOM 1545 N N . ASP A 1 188 ? -13.904 -1.983 10.832 1.00 97.19 188 ASP A N 1
ATOM 1546 C CA . ASP A 1 188 ? -15.017 -1.915 9.870 1.00 97.19 188 ASP A CA 1
ATOM 1547 C C . ASP A 1 188 ? -15.539 -0.477 9.704 1.00 97.19 188 ASP A C 1
ATOM 1549 O O . ASP A 1 188 ? -15.774 -0.006 8.588 1.00 97.19 188 ASP A O 1
ATOM 1553 N N . LYS A 1 189 ? -15.652 0.272 10.811 1.00 97.88 189 LYS A N 1
ATOM 1554 C CA . LYS A 1 189 ? -16.020 1.699 10.775 1.00 97.88 189 LYS A CA 1
ATOM 1555 C C . LYS A 1 189 ? -14.972 2.542 10.050 1.00 97.88 189 LYS A C 1
ATOM 1557 O O . LYS A 1 189 ? -15.329 3.463 9.317 1.00 97.88 189 LYS A O 1
ATOM 1562 N N . ALA A 1 190 ? -13.692 2.249 10.261 1.00 98.25 190 ALA A N 1
ATOM 1563 C CA . ALA A 1 190 ? -12.596 2.946 9.604 1.00 98.25 190 ALA A CA 1
ATOM 1564 C C . ALA A 1 190 ? -12.584 2.690 8.089 1.00 98.25 190 ALA A C 1
ATOM 1566 O O . ALA A 1 190 ? -12.447 3.641 7.320 1.00 98.25 190 ALA A O 1
ATOM 1567 N N . LEU A 1 191 ? -12.803 1.443 7.657 1.00 98.19 191 LEU A N 1
ATOM 1568 C CA . LEU A 1 191 ? -12.913 1.062 6.245 1.00 98.19 191 LEU A CA 1
ATOM 1569 C C . LEU A 1 191 ? -14.107 1.743 5.570 1.00 98.19 191 LEU A C 1
ATOM 1571 O O . LEU A 1 191 ? -13.952 2.319 4.492 1.00 98.19 191 LEU A O 1
ATOM 1575 N N . GLN A 1 192 ? -15.268 1.775 6.233 1.00 97.75 192 GLN A N 1
ATOM 1576 C CA . GLN A 1 192 ? -16.420 2.525 5.728 1.00 97.75 192 GLN A CA 1
ATOM 1577 C C . GLN A 1 192 ? -16.092 4.014 5.579 1.00 97.75 192 GLN A C 1
ATOM 1579 O O . GLN A 1 192 ? -16.366 4.615 4.544 1.00 97.75 192 GLN A O 1
ATOM 1584 N N . LYS A 1 193 ? -15.420 4.605 6.571 1.00 97.00 193 LYS A N 1
ATOM 1585 C CA . LYS A 1 193 ? -14.999 6.003 6.499 1.00 97.00 193 LYS A CA 1
ATOM 1586 C C . LYS A 1 193 ? -14.013 6.270 5.357 1.00 97.00 193 LYS A C 1
ATOM 1588 O O . LYS A 1 193 ? -14.118 7.312 4.715 1.00 97.00 193 LYS A O 1
ATOM 1593 N N . MET A 1 194 ? -13.071 5.362 5.082 1.00 95.81 194 MET A N 1
ATOM 1594 C CA . MET A 1 194 ? -12.184 5.490 3.917 1.00 95.81 194 MET A CA 1
ATOM 1595 C C . MET A 1 194 ? -12.990 5.541 2.622 1.00 95.81 194 MET A C 1
ATOM 1597 O O . MET A 1 194 ? -12.722 6.393 1.782 1.00 95.81 194 MET A O 1
ATOM 1601 N N . VAL A 1 195 ? -13.978 4.654 2.477 1.00 94.94 195 VAL A N 1
ATOM 1602 C CA . VAL A 1 195 ? -14.881 4.612 1.322 1.00 94.94 195 VAL A CA 1
ATOM 1603 C C . VAL A 1 195 ? -15.671 5.912 1.180 1.00 94.94 195 VAL A C 1
ATOM 1605 O O . VAL A 1 195 ? -15.716 6.470 0.086 1.00 94.94 195 VAL A O 1
ATOM 1608 N N . ASP A 1 196 ? -16.240 6.423 2.272 1.00 94.44 196 ASP A N 1
ATOM 1609 C CA . ASP A 1 196 ? -17.034 7.658 2.269 1.00 94.44 196 ASP A CA 1
ATOM 1610 C C . ASP A 1 196 ? -16.181 8.891 1.920 1.00 94.44 196 ASP A C 1
ATOM 1612 O O . ASP A 1 196 ? -16.641 9.831 1.263 1.00 94.44 196 ASP A O 1
ATOM 1616 N N . ASP A 1 197 ? -14.916 8.893 2.347 1.00 91.75 197 ASP A N 1
ATOM 1617 C CA . ASP A 1 197 ? -13.975 9.982 2.100 1.00 91.75 197 ASP A CA 1
ATOM 1618 C C . ASP A 1 197 ? -13.311 9.891 0.716 1.00 91.75 197 ASP A C 1
ATOM 1620 O O . ASP A 1 197 ? -12.889 10.920 0.178 1.00 91.75 197 ASP A O 1
ATOM 1624 N N . TYR A 1 198 ? -13.264 8.701 0.108 1.00 88.75 198 TYR A N 1
ATOM 1625 C CA . TYR A 1 198 ? -12.561 8.427 -1.148 1.00 88.75 198 TYR A CA 1
ATOM 1626 C C . TYR A 1 198 ? -12.958 9.350 -2.312 1.00 88.75 198 TYR A C 1
ATOM 1628 O O . TYR A 1 198 ? -12.062 9.893 -2.961 1.00 88.75 198 TYR A O 1
ATOM 1636 N N . PRO A 1 199 ? -14.254 9.653 -2.556 1.00 85.50 199 PRO A N 1
ATOM 1637 C CA . PRO A 1 199 ? -14.651 10.559 -3.632 1.00 85.50 199 PRO A CA 1
ATOM 1638 C C . PRO A 1 199 ? -14.132 11.989 -3.469 1.00 85.50 199 PRO A C 1
ATOM 1640 O O . PRO A 1 199 ? -14.116 12.748 -4.435 1.00 85.50 199 PRO A O 1
ATOM 1643 N N . ARG A 1 200 ? -13.783 12.407 -2.244 1.00 83.25 200 ARG A N 1
ATOM 1644 C CA . ARG A 1 200 ? -13.148 13.710 -2.004 1.00 83.25 200 ARG A CA 1
ATOM 1645 C C . ARG A 1 200 ? -11.674 13.640 -2.365 1.00 83.25 200 ARG A C 1
ATOM 1647 O O . ARG A 1 200 ? -11.243 14.470 -3.152 1.00 83.25 200 ARG A O 1
ATOM 1654 N N . GLN A 1 201 ? -10.998 12.586 -1.907 1.00 79.69 201 GLN A N 1
ATOM 1655 C CA . GLN A 1 201 ? -9.593 12.314 -2.215 1.00 79.69 201 GLN A CA 1
ATOM 1656 C C . GLN A 1 201 ? -9.331 12.229 -3.729 1.00 79.69 201 GLN A C 1
ATOM 1658 O O . GLN A 1 201 ? -8.265 12.622 -4.203 1.00 79.69 201 GLN A O 1
ATOM 1663 N N . SER A 1 202 ? -10.312 11.735 -4.493 1.00 71.62 202 SER A N 1
ATOM 1664 C CA . SER A 1 202 ? -10.229 11.538 -5.942 1.00 71.62 202 SER A CA 1
ATOM 1665 C C . SER A 1 202 ? -10.602 12.766 -6.790 1.00 71.62 202 SER A C 1
ATOM 1667 O O . SER A 1 202 ? -10.643 12.659 -8.017 1.00 71.62 202 SER A O 1
ATOM 1669 N N . LYS A 1 203 ? -10.924 13.927 -6.194 1.00 71.06 203 LYS A N 1
ATOM 1670 C CA . LYS A 1 203 ? -11.224 15.157 -6.956 1.00 71.06 203 LYS A CA 1
ATOM 1671 C C . LYS A 1 203 ? -9.940 15.862 -7.413 1.00 71.06 203 LYS A C 1
ATOM 1673 O O . LYS A 1 203 ? -8.899 15.805 -6.766 1.00 71.06 203 LYS A O 1
ATOM 1678 N N . SER A 1 204 ? -10.019 16.524 -8.570 1.00 47.22 204 SER A N 1
ATOM 1679 C CA . SER A 1 204 ? -8.888 17.165 -9.256 1.00 47.22 204 SER A CA 1
ATOM 1680 C C . SER A 1 204 ? -8.122 18.141 -8.354 1.00 47.22 204 SER A C 1
ATOM 1682 O O . SER A 1 204 ? -8.720 19.079 -7.828 1.00 47.22 204 SER A O 1
ATOM 1684 N N . GLY A 1 205 ? -6.804 17.946 -8.240 1.00 51.53 205 GLY A N 1
ATOM 1685 C CA . GLY A 1 205 ? -5.897 18.761 -7.420 1.00 51.53 205 GLY A CA 1
ATOM 1686 C C . GLY A 1 205 ? -5.309 18.026 -6.210 1.00 51.53 205 GLY A C 1
ATOM 1687 O O . GLY A 1 205 ? -4.364 18.526 -5.608 1.00 51.53 205 GLY A O 1
ATOM 1688 N N . GLU A 1 206 ? -5.821 16.837 -5.883 1.00 50.75 206 GLU A N 1
ATOM 1689 C CA . GLU A 1 206 ? -5.341 16.013 -4.770 1.00 50.75 206 GLU A CA 1
ATOM 1690 C C . GLU A 1 206 ? -4.621 14.737 -5.265 1.00 50.75 206 GLU A C 1
ATOM 1692 O O . GLU A 1 206 ? -4.628 14.393 -6.453 1.00 50.75 206 GLU A O 1
ATOM 1697 N N . PHE A 1 207 ? -3.940 14.045 -4.348 1.00 47.72 207 PHE A N 1
ATOM 1698 C CA . PHE A 1 207 ? -3.010 12.929 -4.595 1.00 47.72 207 PHE A CA 1
ATOM 1699 C C . PHE A 1 207 ? -3.601 11.746 -5.410 1.00 47.72 207 PHE A C 1
ATOM 1701 O O . PHE A 1 207 ? -2.853 10.969 -6.009 1.00 47.72 207 PHE A O 1
ATOM 1708 N N . PHE A 1 208 ? -4.936 11.638 -5.515 1.00 49.34 208 PHE A N 1
ATOM 1709 C CA . PHE A 1 208 ? -5.654 10.550 -6.202 1.00 49.34 208 PHE A CA 1
ATOM 1710 C C . PHE A 1 208 ? -6.341 10.958 -7.518 1.00 49.34 208 PHE A C 1
ATOM 1712 O O . PHE A 1 208 ? -7.205 10.240 -8.013 1.00 49.34 208 PHE A O 1
ATOM 1719 N N . HIS A 1 209 ? -5.954 12.079 -8.130 1.00 54.31 209 HIS A N 1
ATOM 1720 C CA . HIS A 1 209 ? -6.551 12.566 -9.385 1.00 54.31 209 HIS A CA 1
ATOM 1721 C C . HIS A 1 209 ? -6.331 11.658 -10.616 1.00 54.31 209 HIS A C 1
ATOM 1723 O O . HIS A 1 209 ? -6.891 11.920 -11.683 1.00 54.31 209 HIS A O 1
ATOM 1729 N N . HIS A 1 210 ? -5.509 10.609 -10.519 1.00 59.72 210 HIS A N 1
ATOM 1730 C CA . HIS A 1 210 ? -5.348 9.650 -11.608 1.00 59.72 210 HIS A CA 1
ATOM 1731 C C . HIS A 1 210 ? -6.581 8.746 -11.715 1.00 59.72 210 HIS A C 1
ATOM 1733 O O . HIS A 1 210 ? -7.036 8.191 -10.721 1.00 59.72 210 HIS A O 1
ATOM 1739 N N . VAL A 1 211 ? -7.086 8.546 -12.937 1.00 58.50 211 VAL A N 1
ATOM 1740 C CA . VAL A 1 211 ? -8.347 7.830 -13.226 1.00 58.50 211 VAL A CA 1
ATOM 1741 C C . VAL A 1 211 ? -8.442 6.469 -12.524 1.00 58.50 211 VAL A C 1
ATOM 1743 O O . VAL A 1 211 ? -9.502 6.109 -12.031 1.00 58.50 211 VAL A O 1
ATOM 1746 N N . HIS A 1 212 ? -7.339 5.733 -12.388 1.00 63.31 212 HIS A N 1
ATOM 1747 C CA . HIS A 1 212 ? -7.325 4.447 -11.686 1.00 63.31 212 HIS A CA 1
ATOM 1748 C C . HIS A 1 212 ? -7.470 4.578 -10.155 1.00 63.31 212 HIS A C 1
ATOM 1750 O O . HIS A 1 212 ? -8.155 3.765 -9.536 1.00 63.31 212 HIS A O 1
ATOM 1756 N N . LYS A 1 213 ? -6.901 5.632 -9.549 1.00 64.81 213 LYS A N 1
ATOM 1757 C CA . LYS A 1 213 ? -7.038 5.972 -8.121 1.00 64.81 213 LYS A CA 1
ATOM 1758 C C . LYS A 1 213 ? -8.417 6.558 -7.780 1.00 64.81 213 LYS A C 1
ATOM 1760 O O . LYS A 1 213 ? -8.681 6.849 -6.627 1.00 64.81 213 LYS A O 1
ATOM 1765 N N . ALA A 1 214 ? -9.303 6.750 -8.754 1.00 71.81 214 ALA A N 1
ATOM 1766 C CA . ALA A 1 214 ? -10.702 7.095 -8.500 1.00 71.81 214 ALA A CA 1
ATOM 1767 C C . ALA A 1 214 ? -11.622 5.861 -8.516 1.00 71.81 214 ALA A C 1
ATOM 1769 O O . ALA A 1 214 ? -12.768 5.941 -8.080 1.00 71.81 214 ALA A O 1
ATOM 1770 N N . LEU A 1 215 ? -11.136 4.727 -9.032 1.00 82.62 215 LEU A N 1
ATOM 1771 C CA . LEU A 1 215 ? -11.960 3.555 -9.333 1.00 82.62 215 LEU A CA 1
ATOM 1772 C C . LEU A 1 215 ? -11.704 2.364 -8.400 1.00 82.62 215 LEU A C 1
ATOM 1774 O O . LEU A 1 215 ? -12.558 1.485 -8.307 1.00 82.62 215 LEU A O 1
ATOM 1778 N N . LEU A 1 216 ? -10.558 2.329 -7.712 1.00 89.56 216 LEU A N 1
ATOM 1779 C CA . LEU A 1 216 ? -10.206 1.275 -6.762 1.00 89.56 216 LEU A CA 1
ATOM 1780 C C . LEU A 1 216 ? -9.372 1.830 -5.599 1.00 89.56 216 LEU A C 1
ATOM 1782 O O . LEU A 1 216 ? -8.236 2.268 -5.794 1.00 89.56 216 LEU A O 1
ATOM 1786 N N . CYS A 1 217 ? -9.893 1.712 -4.375 1.00 91.88 217 CYS A N 1
ATOM 1787 C CA . CYS A 1 217 ? -9.194 2.063 -3.141 1.00 91.88 217 CYS A CA 1
ATOM 1788 C C . CYS A 1 217 ? -8.231 0.944 -2.723 1.00 91.88 217 CYS A C 1
ATOM 1790 O O . CYS A 1 217 ? -8.484 0.176 -1.794 1.00 91.88 217 CYS A O 1
ATOM 1792 N N . PHE A 1 218 ? -7.091 0.850 -3.409 1.00 90.81 218 PHE A N 1
ATOM 1793 C CA . PHE A 1 218 ? -6.074 -0.158 -3.090 1.00 90.81 218 PHE A CA 1
ATOM 1794 C C . PHE A 1 218 ? -5.448 0.005 -1.712 1.00 90.81 218 PHE A C 1
ATOM 1796 O O . PHE A 1 218 ? -5.045 -0.993 -1.123 1.00 90.81 218 PHE A O 1
ATOM 1803 N N . TYR A 1 219 ? -5.413 1.226 -1.168 1.00 93.88 219 TYR A N 1
ATOM 1804 C CA . TYR A 1 219 ? -5.017 1.427 0.223 1.00 93.88 219 TYR A CA 1
ATOM 1805 C C . TYR A 1 219 ? -5.973 0.678 1.148 1.00 93.88 219 TYR A C 1
ATOM 1807 O O . TYR A 1 219 ? -5.525 -0.044 2.027 1.00 93.88 219 TYR A O 1
ATOM 1815 N N . GLY A 1 220 ? -7.281 0.765 0.897 1.00 96.12 220 GLY A N 1
ATOM 1816 C CA . GLY A 1 220 ? -8.292 -0.001 1.620 1.00 96.12 220 GLY A CA 1
ATOM 1817 C C . GLY A 1 220 ? -8.113 -1.517 1.481 1.00 96.12 220 GLY A C 1
ATOM 1818 O O . GLY A 1 220 ? -8.193 -2.230 2.477 1.00 96.12 220 GLY A O 1
ATOM 1819 N N . VAL A 1 221 ? -7.793 -2.013 0.279 1.00 97.06 221 VAL A N 1
ATOM 1820 C CA . VAL A 1 221 ? -7.482 -3.442 0.065 1.00 97.06 221 VAL A CA 1
ATOM 1821 C C . VAL A 1 221 ? -6.252 -3.853 0.882 1.00 97.06 221 VAL A C 1
ATOM 1823 O O . VAL A 1 221 ? -6.304 -4.833 1.622 1.00 97.06 221 VAL A O 1
ATOM 1826 N N . GLY A 1 222 ? -5.171 -3.073 0.809 1.00 97.25 222 GLY A N 1
ATOM 1827 C CA . GLY A 1 222 ? -3.951 -3.326 1.569 1.00 97.25 222 GLY A CA 1
ATOM 1828 C C . GLY A 1 222 ? -4.148 -3.237 3.086 1.00 97.25 222 GLY A C 1
ATOM 1829 O O . GLY A 1 222 ? -3.560 -4.026 3.818 1.00 97.25 222 GLY A O 1
ATOM 1830 N N . MET A 1 223 ? -5.026 -2.350 3.565 1.00 98.06 223 MET A N 1
ATOM 1831 C CA . MET A 1 223 ? -5.408 -2.264 4.982 1.00 98.06 223 MET A CA 1
ATOM 1832 C C . MET A 1 223 ? -6.079 -3.541 5.476 1.00 98.06 223 MET A C 1
ATOM 1834 O O . MET A 1 223 ? -5.813 -3.967 6.596 1.00 98.06 223 MET A O 1
ATOM 1838 N N . ILE A 1 224 ? -6.926 -4.169 4.654 1.00 98.31 224 ILE A N 1
ATOM 1839 C CA . ILE A 1 224 ? -7.556 -5.444 5.014 1.00 98.31 224 ILE A CA 1
ATOM 1840 C C . ILE A 1 224 ? -6.501 -6.547 5.133 1.00 98.31 224 ILE A C 1
ATOM 1842 O O . ILE A 1 224 ? -6.524 -7.295 6.111 1.00 98.31 224 ILE A O 1
ATOM 1846 N N . HIS A 1 225 ? -5.558 -6.635 4.190 1.00 98.31 225 HIS A N 1
ATOM 1847 C CA . HIS A 1 225 ? -4.467 -7.610 4.275 1.00 98.31 225 HIS A CA 1
ATOM 1848 C C . HIS A 1 225 ? -3.574 -7.367 5.499 1.00 98.31 225 HIS A C 1
ATOM 1850 O O . HIS A 1 225 ? -3.309 -8.305 6.250 1.00 98.31 225 HIS A O 1
ATOM 1856 N N . LEU A 1 226 ? -3.205 -6.110 5.777 1.00 98.12 226 LEU A N 1
ATOM 1857 C CA . LEU A 1 226 ? -2.454 -5.741 6.980 1.00 98.12 226 LEU A CA 1
ATOM 1858 C C . LEU A 1 226 ? -3.210 -6.126 8.261 1.00 98.12 226 LEU A C 1
ATOM 1860 O O . LEU A 1 226 ? -2.642 -6.739 9.160 1.00 98.12 226 LEU A O 1
ATOM 1864 N N . ALA A 1 227 ? -4.505 -5.824 8.348 1.00 98.25 227 ALA A N 1
ATOM 1865 C CA . ALA A 1 227 ? -5.321 -6.179 9.504 1.00 98.25 227 ALA A CA 1
ATOM 1866 C C . ALA A 1 227 ? -5.399 -7.696 9.734 1.00 98.25 227 ALA A C 1
ATOM 1868 O O . ALA A 1 227 ? -5.292 -8.157 10.872 1.00 98.25 227 ALA A O 1
ATOM 1869 N N . ARG A 1 228 ? -5.557 -8.475 8.658 1.00 97.75 228 ARG A N 1
ATOM 1870 C CA . ARG A 1 228 ? -5.591 -9.943 8.714 1.00 97.75 228 ARG A CA 1
ATOM 1871 C C . ARG A 1 228 ? -4.249 -10.532 9.128 1.00 97.75 228 ARG A C 1
ATOM 1873 O O . ARG A 1 228 ? -4.236 -11.450 9.942 1.00 97.75 228 ARG A O 1
ATOM 1880 N N . HIS A 1 229 ? -3.139 -9.973 8.641 1.00 96.62 229 HIS A N 1
ATOM 1881 C CA . HIS A 1 229 ? -1.796 -10.319 9.115 1.00 96.62 229 HIS A CA 1
ATOM 1882 C C . HIS A 1 229 ? -1.664 -10.086 10.628 1.00 96.62 229 HIS A C 1
ATOM 1884 O O . HIS A 1 229 ? -1.129 -10.912 11.359 1.00 96.62 229 HIS A O 1
ATOM 1890 N N . HIS A 1 230 ? -2.293 -9.019 11.120 1.00 97.19 230 HIS A N 1
ATOM 1891 C CA . HIS A 1 230 ? -2.415 -8.698 12.540 1.00 97.19 230 HIS A CA 1
ATOM 1892 C C . HIS A 1 230 ? -3.465 -9.536 13.299 1.00 97.19 230 HIS A C 1
ATOM 1894 O O . HIS A 1 230 ? -3.756 -9.237 14.459 1.00 97.19 230 HIS A O 1
ATOM 1900 N N . GLY A 1 231 ? -4.023 -10.589 12.701 1.00 96.88 231 GLY A N 1
ATOM 1901 C CA . GLY A 1 231 ? -4.944 -11.523 13.356 1.00 96.88 231 GLY A CA 1
ATOM 1902 C C . GLY A 1 231 ? -6.395 -11.047 13.449 1.00 96.88 231 GLY A C 1
ATOM 1903 O O . GLY A 1 231 ? -7.192 -11.660 14.161 1.00 96.88 231 GLY A O 1
ATOM 1904 N N . LEU A 1 232 ? -6.768 -9.970 12.752 1.00 97.38 232 LEU A N 1
ATOM 1905 C CA . LEU A 1 232 ? -8.149 -9.494 12.729 1.00 97.38 232 LEU A CA 1
ATOM 1906 C C . LEU A 1 232 ? -8.977 -10.230 11.678 1.00 97.38 232 LEU A C 1
ATOM 1908 O O . LEU A 1 232 ? -8.598 -10.343 10.513 1.00 97.38 232 LEU A O 1
ATOM 1912 N N . SER A 1 233 ? -10.166 -10.671 12.084 1.00 94.00 233 SER A N 1
ATOM 1913 C CA . SER A 1 233 ? -11.183 -11.148 11.151 1.00 94.00 233 SER A CA 1
ATOM 1914 C C . SER A 1 233 ? -11.898 -9.952 10.533 1.00 94.00 233 SER A C 1
ATOM 1916 O O . SER A 1 233 ? -12.570 -9.203 11.240 1.00 94.00 233 SER A O 1
ATOM 1918 N N . VAL A 1 234 ? -11.782 -9.797 9.214 1.00 93.62 234 VAL A N 1
ATOM 1919 C CA . VAL A 1 234 ? -12.370 -8.679 8.462 1.00 93.62 234 VAL A CA 1
ATOM 1920 C C . VAL A 1 234 ? -13.194 -9.225 7.307 1.00 93.62 234 VAL A C 1
ATOM 1922 O O . VAL A 1 234 ? -12.674 -9.981 6.484 1.00 93.62 234 VAL A O 1
ATOM 1925 N N . SER A 1 235 ? -14.464 -8.830 7.226 1.00 90.56 235 SER A N 1
ATOM 1926 C CA . SER A 1 235 ? -15.397 -9.250 6.170 1.00 90.56 235 SER A CA 1
ATOM 1927 C C . SER A 1 235 ? -16.039 -8.047 5.471 1.00 90.56 235 SER A C 1
ATOM 1929 O O . SER A 1 235 ? -17.241 -8.036 5.207 1.00 90.56 235 SER A O 1
ATOM 1931 N N . PHE A 1 236 ? -15.233 -7.027 5.186 1.00 95.44 236 PHE A N 1
ATOM 1932 C CA . PHE A 1 236 ? -15.659 -5.834 4.464 1.00 95.44 236 PHE A CA 1
ATOM 1933 C C . PHE A 1 236 ? -15.710 -6.106 2.953 1.00 95.44 236 PHE A C 1
ATOM 1935 O O . PHE A 1 236 ? -14.766 -6.666 2.397 1.00 95.44 236 PHE A O 1
ATOM 1942 N N . ASP A 1 237 ? -16.804 -5.716 2.298 1.00 96.50 237 ASP A N 1
ATOM 1943 C CA . ASP A 1 237 ? -16.978 -5.832 0.848 1.00 96.50 237 ASP A CA 1
ATOM 1944 C C . ASP A 1 237 ? -17.660 -4.576 0.304 1.00 96.50 237 ASP A C 1
ATOM 1946 O O . ASP A 1 237 ? -18.769 -4.221 0.710 1.00 96.50 237 ASP A O 1
ATOM 1950 N N . HIS A 1 238 ? -16.977 -3.878 -0.597 1.00 96.12 238 HIS A N 1
ATOM 1951 C CA . HIS A 1 238 ? -17.466 -2.650 -1.208 1.00 96.12 238 HIS A CA 1
ATOM 1952 C C . HIS A 1 238 ? -16.914 -2.524 -2.636 1.00 96.12 238 HIS A C 1
ATOM 1954 O O . HIS A 1 238 ? -15.770 -2.902 -2.866 1.00 96.12 238 HIS A O 1
ATOM 1960 N N . PRO A 1 239 ? -17.622 -1.914 -3.606 1.00 93.12 239 PRO A N 1
ATOM 1961 C CA . PRO A 1 239 ? -17.104 -1.752 -4.971 1.00 93.12 239 PRO A CA 1
ATOM 1962 C C . PRO A 1 239 ? -15.704 -1.116 -5.079 1.00 93.12 239 PRO A C 1
ATOM 1964 O O . PRO A 1 239 ? -14.941 -1.468 -5.972 1.00 93.12 239 PRO A O 1
ATOM 1967 N N . LEU A 1 240 ? -15.354 -0.204 -4.162 1.00 93.19 240 LEU A N 1
ATOM 1968 C CA . LEU A 1 240 ? -14.018 0.414 -4.083 1.00 93.19 240 LEU A CA 1
ATOM 1969 C C . LEU A 1 240 ? -12.970 -0.446 -3.357 1.00 93.19 240 LEU A C 1
ATOM 1971 O O . LEU A 1 240 ? -11.780 -0.220 -3.550 1.00 93.19 240 LEU A O 1
ATOM 1975 N N . ILE A 1 241 ? -13.397 -1.383 -2.509 1.00 95.69 241 ILE A N 1
ATOM 1976 C CA . ILE A 1 241 ? -12.547 -2.307 -1.743 1.00 95.69 241 ILE A CA 1
ATOM 1977 C C . ILE A 1 241 ? -13.155 -3.708 -1.917 1.00 95.69 241 ILE A C 1
ATOM 1979 O O . ILE A 1 241 ? -13.866 -4.197 -1.034 1.00 95.69 241 ILE A O 1
ATOM 1983 N N . PRO A 1 242 ? -13.006 -4.303 -3.110 1.00 95.75 242 PRO A N 1
ATOM 1984 C CA . PRO A 1 242 ? -13.752 -5.493 -3.471 1.00 95.75 242 PRO A CA 1
ATOM 1985 C C . PRO A 1 242 ? -13.202 -6.716 -2.748 1.00 95.75 242 PRO A C 1
ATOM 1987 O O . PRO A 1 242 ? -11.994 -6.976 -2.772 1.00 95.75 242 PRO A O 1
ATOM 1990 N N . LYS A 1 243 ? -14.106 -7.538 -2.210 1.00 95.75 243 LYS A N 1
ATOM 1991 C CA . LYS A 1 243 ? -13.755 -8.795 -1.540 1.00 95.75 243 LYS A CA 1
ATOM 1992 C C . LYS A 1 243 ? -12.864 -9.704 -2.390 1.00 95.75 243 LYS A C 1
ATOM 1994 O O . LYS A 1 243 ? -11.956 -10.325 -1.859 1.00 95.75 243 LYS A O 1
ATOM 1999 N N . ALA A 1 244 ? -13.061 -9.729 -3.709 1.00 96.31 244 ALA A N 1
ATOM 2000 C CA . ALA A 1 244 ? -12.254 -10.524 -4.636 1.00 96.31 244 ALA A CA 1
ATOM 2001 C C . ALA A 1 244 ? -10.747 -10.196 -4.602 1.00 96.31 244 ALA A C 1
ATOM 2003 O O . ALA A 1 244 ? -9.931 -11.084 -4.832 1.00 96.31 244 ALA A O 1
ATOM 2004 N N . LEU A 1 245 ? -10.381 -8.941 -4.314 1.00 96.31 245 LEU A N 1
ATOM 2005 C CA . LEU A 1 245 ? -8.983 -8.534 -4.143 1.00 96.31 245 LEU A CA 1
ATOM 2006 C C . LEU A 1 245 ? -8.542 -8.620 -2.681 1.00 96.31 245 LEU A C 1
ATOM 2008 O O . LEU A 1 245 ? -7.393 -8.937 -2.412 1.00 96.31 245 LEU A O 1
ATOM 2012 N N . SER A 1 246 ? -9.441 -8.360 -1.733 1.00 95.75 246 SER A N 1
ATOM 2013 C CA . SER A 1 246 ? -9.124 -8.450 -0.305 1.00 95.75 246 SER A CA 1
ATOM 2014 C C . SER A 1 246 ? -9.000 -9.883 0.212 1.00 95.75 246 SER A C 1
ATOM 2016 O O . SER A 1 246 ? -8.381 -10.087 1.248 1.00 95.75 246 SER A O 1
ATOM 2018 N N . ASP A 1 247 ? -9.578 -10.870 -0.477 1.00 95.44 247 ASP A N 1
ATOM 2019 C CA . ASP A 1 247 ? -9.480 -12.306 -0.178 1.00 95.44 247 ASP A CA 1
ATOM 2020 C C . ASP A 1 247 ? -8.388 -13.010 -1.001 1.00 95.44 247 ASP A C 1
ATOM 2022 O O . ASP A 1 247 ? -8.379 -14.241 -1.093 1.00 95.44 247 ASP A O 1
ATOM 2026 N N . LEU A 1 248 ? -7.460 -12.253 -1.598 1.00 94.88 248 LEU A N 1
ATOM 2027 C CA . LEU A 1 248 ? -6.295 -12.841 -2.247 1.00 94.88 248 LEU A CA 1
ATOM 2028 C C . LEU A 1 248 ? -5.536 -13.733 -1.250 1.00 94.88 248 LEU A C 1
ATOM 2030 O O . LEU A 1 248 ? -5.323 -13.333 -0.100 1.00 94.88 248 LEU A O 1
ATOM 2034 N N . PRO A 1 249 ? -5.102 -14.938 -1.658 1.00 93.38 249 PRO A N 1
ATOM 2035 C CA . PRO A 1 249 ? -4.209 -15.731 -0.824 1.00 93.38 249 PRO A CA 1
ATOM 2036 C C . PRO A 1 249 ? -2.891 -14.969 -0.615 1.00 93.38 249 PRO A C 1
ATOM 2038 O O . PRO A 1 249 ? -2.568 -14.109 -1.440 1.00 93.38 249 PRO A O 1
ATOM 2041 N N . PRO A 1 250 ? -2.118 -15.282 0.443 1.00 91.00 250 PRO A N 1
ATOM 2042 C CA . PRO A 1 250 ? -0.777 -14.732 0.603 1.00 91.00 250 PRO A CA 1
ATOM 2043 C C . PRO A 1 250 ? 0.012 -14.901 -0.694 1.00 91.00 250 PRO A C 1
ATOM 2045 O O . PRO A 1 250 ? 0.154 -16.018 -1.205 1.00 91.00 250 PRO A O 1
ATOM 2048 N N . HIS A 1 251 ? 0.453 -13.783 -1.258 1.00 84.12 251 HIS A N 1
ATOM 2049 C CA . HIS A 1 251 ? 1.275 -13.782 -2.451 1.00 84.12 251 HIS A CA 1
ATOM 2050 C C . HIS A 1 251 ? 2.731 -13.776 -2.026 1.00 84.12 251 HIS A C 1
ATOM 2052 O O . HIS A 1 251 ? 3.109 -13.103 -1.074 1.00 84.12 251 HIS A O 1
ATOM 2058 N N . VAL A 1 252 ? 3.542 -14.544 -2.741 1.00 74.25 252 VAL A N 1
ATOM 2059 C CA . VAL A 1 252 ? 4.986 -14.528 -2.550 1.00 74.25 252 VAL A CA 1
ATOM 2060 C C . VAL A 1 252 ? 5.565 -13.765 -3.719 1.00 74.25 252 VAL A C 1
ATOM 2062 O O . VAL A 1 252 ? 5.430 -14.217 -4.864 1.00 74.25 252 VAL A O 1
ATOM 2065 N N . TYR A 1 253 ? 6.216 -12.642 -3.422 1.00 71.50 253 TYR A N 1
ATOM 2066 C CA . TYR A 1 253 ? 6.995 -11.895 -4.394 1.00 71.50 253 TYR A CA 1
ATOM 2067 C C . TYR A 1 253 ? 7.867 -12.854 -5.194 1.00 71.50 253 TYR A C 1
ATOM 2069 O O . TYR A 1 253 ? 8.702 -13.588 -4.658 1.00 71.50 253 TYR A O 1
ATOM 2077 N N . VAL A 1 254 ? 7.677 -12.847 -6.509 1.00 69.69 254 VAL A N 1
ATOM 2078 C CA . VAL A 1 254 ? 8.575 -13.561 -7.407 1.00 69.69 254 VAL A CA 1
ATOM 2079 C C . VAL A 1 254 ? 9.608 -12.539 -7.856 1.00 69.69 254 VAL A C 1
ATOM 2081 O O . VAL A 1 254 ? 9.270 -11.709 -8.710 1.00 69.69 254 VAL A O 1
ATOM 2084 N N . PRO A 1 255 ? 10.849 -12.575 -7.326 1.00 61.59 255 PRO A N 1
ATOM 2085 C CA . PRO A 1 255 ? 11.896 -11.695 -7.811 1.00 61.59 255 PRO A CA 1
ATOM 2086 C C . PRO A 1 255 ? 12.042 -11.882 -9.317 1.00 61.59 255 PRO A C 1
ATOM 2088 O O . PRO A 1 255 ? 11.778 -12.978 -9.835 1.00 61.59 255 PRO A O 1
ATOM 2091 N N . PRO A 1 256 ? 12.450 -10.836 -10.050 1.00 54.91 256 PRO A N 1
ATOM 2092 C CA . PRO A 1 256 ? 12.605 -10.949 -11.482 1.00 54.91 256 PRO A CA 1
ATOM 2093 C C . PRO A 1 256 ? 13.597 -12.082 -11.755 1.00 54.91 256 PRO A C 1
ATOM 2095 O O . PRO A 1 256 ? 14.796 -11.946 -11.513 1.00 54.91 256 PRO A O 1
ATOM 2098 N N . LYS A 1 257 ? 13.111 -13.222 -12.274 1.00 50.03 257 LYS A N 1
ATOM 2099 C CA . LYS A 1 257 ? 14.002 -14.197 -12.909 1.00 50.03 257 LYS A CA 1
ATOM 2100 C C . LYS A 1 257 ? 14.777 -13.402 -13.950 1.00 50.03 257 LYS A C 1
ATOM 2102 O O . LYS A 1 257 ? 14.164 -12.610 -14.672 1.00 50.03 257 LYS A O 1
ATOM 2107 N N . THR A 1 258 ? 16.087 -13.586 -14.038 1.00 45.16 258 THR A N 1
ATOM 2108 C CA . THR A 1 258 ? 16.906 -13.024 -15.116 1.00 45.16 258 THR A CA 1
ATOM 2109 C C . THR A 1 258 ? 16.282 -13.435 -16.460 1.00 45.16 258 THR A C 1
ATOM 2111 O O . THR A 1 258 ? 16.469 -14.546 -16.939 1.00 45.16 258 THR A O 1
ATOM 2114 N N . GLY A 1 259 ? 15.422 -12.577 -17.031 1.00 43.91 259 GLY A N 1
ATOM 2115 C CA . GLY A 1 259 ? 14.608 -12.890 -18.212 1.00 43.91 259 GLY A CA 1
ATOM 2116 C C . GLY A 1 259 ? 13.077 -12.778 -18.099 1.00 43.91 259 GLY A C 1
ATOM 2117 O O . GLY A 1 259 ? 12.426 -12.986 -19.117 1.00 43.91 259 GLY A O 1
ATOM 2118 N N . LEU A 1 260 ? 12.459 -12.405 -16.969 1.00 44.25 260 LEU A N 1
ATOM 2119 C CA . LEU A 1 260 ? 10.986 -12.263 -16.886 1.00 44.25 260 LEU A CA 1
ATOM 2120 C C . LEU A 1 260 ? 10.445 -11.153 -17.821 1.00 44.25 260 LEU A C 1
ATOM 2122 O O . LEU A 1 260 ? 9.453 -11.349 -18.523 1.00 44.25 260 LEU A O 1
ATOM 2126 N N . PHE A 1 261 ? 11.208 -10.062 -17.981 1.00 43.91 261 PHE A N 1
ATOM 2127 C CA . PHE A 1 261 ? 11.008 -9.041 -19.027 1.00 43.91 261 PHE A CA 1
ATOM 2128 C C . PHE A 1 261 ? 11.097 -9.584 -20.468 1.00 43.91 261 PHE A C 1
ATOM 2130 O O . PHE A 1 261 ? 10.718 -8.892 -21.415 1.00 43.91 261 PHE A O 1
ATOM 2137 N N . ASN A 1 262 ? 11.662 -10.776 -20.680 1.00 42.12 262 ASN A N 1
ATOM 2138 C CA . ASN A 1 262 ? 11.731 -11.418 -21.994 1.00 42.12 262 ASN A CA 1
ATOM 2139 C C . ASN A 1 262 ? 10.549 -12.361 -22.237 1.00 42.12 262 ASN A C 1
ATOM 2141 O O . ASN A 1 262 ? 10.209 -12.575 -23.395 1.00 42.12 262 ASN A O 1
ATOM 2145 N N . THR A 1 263 ? 9.906 -12.894 -21.196 1.00 46.38 263 THR A N 1
ATOM 2146 C CA . THR A 1 263 ? 8.733 -13.775 -21.332 1.00 46.38 263 THR A CA 1
ATOM 2147 C C . THR A 1 263 ? 7.455 -12.975 -21.590 1.00 46.38 263 THR A C 1
ATOM 2149 O O . THR A 1 263 ? 6.696 -13.324 -22.488 1.00 46.38 263 THR A O 1
ATOM 2152 N N . LEU A 1 264 ? 7.269 -11.840 -20.907 1.00 44.25 264 LEU A N 1
ATOM 2153 C CA . LEU A 1 264 ? 6.096 -10.962 -21.075 1.00 44.25 264 LEU A CA 1
ATOM 2154 C C . LEU A 1 264 ? 6.001 -10.283 -22.449 1.00 44.25 264 LEU A C 1
ATOM 2156 O O . LEU A 1 264 ? 4.932 -9.851 -22.860 1.00 44.25 264 LEU A O 1
ATOM 2160 N N . LEU A 1 265 ? 7.113 -10.217 -23.183 1.00 41.22 265 LEU A N 1
ATOM 2161 C CA . LEU A 1 265 ? 7.151 -9.713 -24.560 1.00 41.22 265 LEU A CA 1
ATOM 2162 C C . LEU A 1 265 ? 7.009 -10.816 -25.616 1.00 41.22 265 LEU A C 1
ATOM 2164 O O . LEU A 1 265 ? 6.854 -10.499 -26.789 1.00 41.22 265 LEU A O 1
ATOM 2168 N N . LYS A 1 266 ? 7.112 -12.093 -25.226 1.00 44.97 266 LYS A N 1
ATOM 2169 C CA . LYS A 1 266 ? 6.981 -13.247 -26.132 1.00 44.97 266 LYS A CA 1
ATOM 2170 C C . LYS A 1 266 ? 5.548 -13.787 -26.206 1.00 44.97 266 LYS A C 1
ATOM 2172 O O . LYS A 1 266 ? 5.292 -14.678 -27.005 1.00 44.97 266 LYS A O 1
ATOM 2177 N N . GLY A 1 267 ? 4.636 -13.266 -25.381 1.00 43.88 267 GLY A N 1
ATOM 2178 C CA . GLY A 1 267 ? 3.215 -13.631 -25.345 1.00 43.88 267 GLY A CA 1
ATOM 2179 C C . GLY A 1 267 ? 2.317 -12.839 -26.305 1.00 43.88 267 GLY A C 1
ATOM 2180 O O . GLY A 1 267 ? 1.141 -12.659 -26.001 1.00 43.88 267 GLY A O 1
ATOM 2181 N N . SER A 1 268 ? 2.855 -12.337 -27.420 1.00 36.19 268 SER A N 1
ATOM 2182 C CA . SER A 1 268 ? 2.105 -11.687 -28.508 1.00 36.19 268 SER A CA 1
ATOM 2183 C C . SER A 1 268 ? 2.727 -12.007 -29.853 1.00 36.19 268 SER A C 1
ATOM 2185 O O . SER A 1 268 ? 3.945 -11.732 -29.967 1.00 36.19 268 SER A O 1
#

Foldseek 3Di:
DVVLLVVLVVVLVVLVVVLVVLLVVVVVDDPLDCPSLVSLQVSLCSNLLSCCPNPVNNVSNLVSLLSNLLSVVVVVVCVVVVHDDPCVLCLLLPLVSLLSCLLLQALVSSLVSLVVNDPVSVPDDPPDDVLSVLLSVLSSCLSVVVLVVSVVSLVVNCVVCVDPVNVLCNLVSQLSVCLSVVPQVSNLVSLVSNVVSQCVQCDPPHPQVPPSSSQAPSVSLSSLSSSVVSVHDHDDDDRNNHPVSSVNDNDHNDHDDPCPSVVVVVPD

Organism: NCBI:txid2591008

Radius of gyration: 18.16 Å; chains: 1; bounding box: 47×38×50 Å